Protein AF-A0A9P9CZT3-F1 (afdb_monomer)

Sequence (287 aa):
YQQPIDAKDAGAWFEKIERAETAVCQTQDPNFSETKARKRPQGTQPNVESAAQDWCGKVDGKSVEKGLVEYQHNIDGLAAFWLSASYRANPPSDLKCSGTAKILKDDCVKSITGAVTDCEPKQEFTHGASLAHGCISFNITVNGETRPDKVPWAAETGWKGQGICSRGNGTEVDSKFFKGLWPQFCAEVKEGQSLHKVYKNVDFKPPGSKKRAPPASSKQYDDYKFSLEYQAAPGTCQQSCKQAFEEMQLSCGNGGIGNTKMMHIGNFDASCGKYIYEIMPPEPGRP

Foldseek 3Di:
DDAFDDPVRVVVQLVVQQEDQDKRADDCDVVFNPWWFFQDDDPDFDGQLNCLLVQLVVQAFPKAFAPDKDWDWGDHPQKIKMKIKHFRPRHDPVLPDDRMDGRHSVCSSCQRSVNQCVRPVPDRIGCKMWGDDRRMIIIIHMGSDRDPVDDNPPPVVPVQQAKDFDPDDFDPDFLQQVLQQQVVVLVPDDQQDKDKDKDALVRGDHDDDPDDDDPPPSVVRRQKIKIKIKFFAPDDFQDGSNSQSVRLQVRQQDPDDPGRTGGQKMKHCRVRTMIIMGIGGHDPDPD

Solvent-accessible surface area (backbone atoms only — not comparable to full-atom values): 15979 Å² total; per-residue (Å²): 141,79,79,63,72,55,70,69,59,43,50,58,51,50,53,51,37,30,66,35,81,46,61,43,57,49,75,78,44,90,90,53,68,79,43,44,36,43,39,56,83,67,83,89,57,65,17,53,50,62,46,34,53,54,50,25,61,74,42,46,69,39,72,31,36,70,93,41,71,50,73,49,75,45,65,37,90,81,20,17,39,33,43,35,40,28,34,42,90,55,52,57,82,86,68,69,70,75,64,54,40,65,40,47,35,69,61,46,32,51,31,51,51,45,11,46,39,70,64,35,74,86,56,66,47,37,55,29,20,24,17,26,57,87,49,34,33,30,38,38,48,42,38,70,62,80,57,78,89,64,54,78,79,58,51,84,89,59,46,68,81,46,26,49,51,55,88,73,75,58,40,94,47,42,34,74,62,54,62,21,45,54,64,62,55,47,72,69,63,48,92,82,44,61,46,77,46,76,41,44,46,90,65,55,45,78,70,86,78,80,89,88,71,83,75,77,71,60,71,88,38,58,64,31,39,39,39,41,36,35,46,49,39,86,64,68,62,80,48,53,64,64,55,43,52,54,31,26,40,56,58,27,10,48,78,54,98,86,37,48,30,22,34,37,31,35,34,25,51,25,66,21,26,36,41,38,40,36,54,42,70,54,74,79,74,79,129

Nearest PDB structures (foldseek):
  5v6j-assembly2_C  TM=6.341E-01  e=1.387E-02  Coprinus comatus
  4i3h-assembly1_B  TM=3.868E-01  e=2.873E+00  Streptococcus pneumoniae TIGR4
  3gl2-assembly1_B  TM=2.292E-01  e=1.218E+00  Stenotrophomonas maltophilia
  8h5z-assembly2_A  TM=2.148E-01  e=1.295E+00  Escherichia coli K-12
  8h5z-assembly1_B  TM=1.715E-01  e=1.870E+00  Escherichia coli K-12

Structure (mmCIF, N/CA/C/O backbone):
data_AF-A0A9P9CZT3-F1
#
_entry.id   AF-A0A9P9CZT3-F1
#
loop_
_atom_site.group_PDB
_atom_site.id
_atom_site.type_symbol
_atom_site.label_atom_id
_atom_site.label_alt_id
_atom_site.label_comp_id
_atom_site.label_asym_id
_atom_site.label_entity_id
_atom_site.label_seq_id
_atom_site.pdbx_PDB_ins_code
_atom_site.Cartn_x
_atom_site.Cartn_y
_atom_site.Cartn_z
_atom_site.occupancy
_atom_site.B_iso_or_equiv
_atom_site.auth_seq_id
_atom_site.auth_comp_id
_atom_site.auth_asym_id
_atom_site.auth_atom_id
_atom_site.pdbx_PDB_model_num
ATOM 1 N N . TYR A 1 1 ? 10.899 9.790 -1.846 1.00 35.47 1 TYR A N 1
ATOM 2 C CA . TYR A 1 1 ? 9.551 9.234 -1.638 1.00 35.47 1 TYR A CA 1
ATOM 3 C C . TYR A 1 1 ? 9.727 7.772 -1.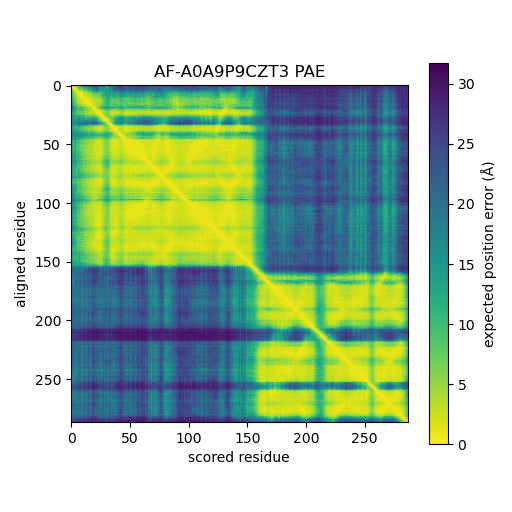300 1.00 35.47 1 TYR A C 1
ATOM 5 O O . TYR A 1 1 ? 10.218 7.007 -2.124 1.00 35.47 1 TYR A O 1
ATOM 13 N N . GLN A 1 2 ? 9.497 7.431 -0.047 1.00 29.77 2 GLN A N 1
ATOM 14 C CA . GLN A 1 2 ? 9.828 6.132 0.513 1.00 29.77 2 GLN A CA 1
ATOM 15 C C . GLN A 1 2 ? 8.511 5.367 0.748 1.00 29.77 2 GLN A C 1
ATOM 17 O O . GLN A 1 2 ? 7.451 5.984 0.822 1.00 29.77 2 GLN A O 1
ATOM 22 N N . GLN A 1 3 ? 8.565 4.034 0.684 1.00 35.16 3 GLN A N 1
ATOM 23 C CA . GLN A 1 3 ? 7.386 3.153 0.608 1.00 35.16 3 GLN A CA 1
ATOM 24 C C . GLN A 1 3 ? 6.646 3.071 1.957 1.00 35.16 3 GLN A C 1
ATOM 26 O O . GLN A 1 3 ? 7.255 3.345 2.979 1.00 35.16 3 GLN A O 1
ATOM 31 N N . PRO A 1 4 ? 5.360 2.685 2.001 1.00 43.53 4 PRO A N 1
ATOM 32 C CA . PRO A 1 4 ? 4.721 2.277 3.256 1.00 43.53 4 PRO A CA 1
ATOM 33 C C . PRO A 1 4 ? 5.561 1.208 3.979 1.00 43.53 4 PRO A C 1
ATOM 35 O O . PRO A 1 4 ? 6.398 0.567 3.341 1.00 43.53 4 PRO A O 1
ATOM 38 N N . ILE A 1 5 ? 5.334 1.058 5.294 1.00 48.44 5 ILE A N 1
ATOM 39 C CA . ILE A 1 5 ? 5.897 0.025 6.191 1.00 48.44 5 ILE A CA 1
ATOM 40 C C . ILE A 1 5 ? 6.330 -1.212 5.383 1.00 48.44 5 ILE A C 1
ATOM 42 O O . ILE A 1 5 ? 5.492 -1.754 4.657 1.00 48.44 5 ILE A O 1
ATOM 46 N N . ASP A 1 6 ? 7.603 -1.638 5.489 1.00 52.12 6 ASP A N 1
ATOM 47 C CA . ASP A 1 6 ? 8.114 -2.845 4.811 1.00 52.12 6 ASP A CA 1
ATOM 48 C C . ASP A 1 6 ? 7.063 -3.955 4.930 1.00 52.12 6 ASP A C 1
ATOM 50 O O . ASP A 1 6 ? 6.566 -4.216 6.023 1.00 52.12 6 ASP A O 1
ATOM 54 N N . ALA A 1 7 ? 6.676 -4.585 3.818 1.00 46.50 7 ALA A N 1
ATOM 55 C CA . ALA A 1 7 ? 5.607 -5.584 3.800 1.00 46.50 7 ALA A CA 1
ATOM 56 C C . ALA A 1 7 ? 5.803 -6.686 4.862 1.00 46.50 7 ALA A C 1
ATOM 58 O O . ALA A 1 7 ? 4.827 -7.218 5.397 1.00 46.50 7 ALA A O 1
ATOM 59 N N . LYS A 1 8 ? 7.058 -7.004 5.202 1.00 49.44 8 LYS A N 1
ATOM 60 C CA . LYS A 1 8 ? 7.411 -7.943 6.268 1.00 49.44 8 LYS A CA 1
ATOM 61 C C . LYS A 1 8 ? 7.108 -7.386 7.662 1.00 49.44 8 LYS A C 1
ATOM 63 O O . LYS A 1 8 ? 6.546 -8.101 8.495 1.00 49.44 8 LYS A O 1
ATOM 68 N N . ASP A 1 9 ? 7.436 -6.122 7.900 1.00 58.03 9 ASP A N 1
ATOM 69 C CA . ASP A 1 9 ? 7.165 -5.434 9.163 1.00 58.03 9 ASP A CA 1
ATOM 70 C C . ASP A 1 9 ? 5.671 -5.140 9.323 1.00 58.03 9 ASP A C 1
ATOM 72 O O . ASP A 1 9 ? 5.127 -5.287 10.417 1.00 58.03 9 ASP A O 1
ATOM 76 N N . ALA A 1 10 ? 4.976 -4.847 8.221 1.00 60.19 10 ALA A N 1
ATOM 77 C CA . ALA A 1 10 ? 3.528 -4.711 8.176 1.00 60.19 10 ALA A CA 1
ATOM 78 C C . ALA A 1 10 ? 2.849 -6.028 8.576 1.00 60.19 10 ALA A C 1
ATOM 80 O O . ALA A 1 10 ? 1.942 -6.014 9.401 1.00 60.19 10 ALA A O 1
ATOM 81 N N . GLY A 1 11 ? 3.320 -7.175 8.069 1.00 64.12 11 GLY A N 1
ATOM 82 C CA . GLY A 1 11 ? 2.788 -8.492 8.433 1.00 64.12 11 GLY A CA 1
ATOM 83 C C . GLY A 1 11 ? 2.900 -8.797 9.930 1.00 64.12 11 GLY A C 1
ATOM 84 O O . GLY A 1 11 ? 1.907 -9.149 10.566 1.00 64.12 11 GLY A O 1
ATOM 85 N N . ALA A 1 12 ? 4.085 -8.599 10.517 1.00 67.25 12 ALA A N 1
ATOM 86 C CA . ALA A 1 12 ? 4.297 -8.799 11.954 1.00 67.25 12 ALA A CA 1
ATOM 87 C C . ALA A 1 12 ? 3.507 -7.795 12.814 1.00 67.25 12 ALA A C 1
ATOM 89 O O . ALA A 1 12 ? 3.058 -8.118 13.916 1.00 67.25 12 ALA A O 1
ATOM 90 N N . TRP A 1 13 ? 3.336 -6.569 12.319 1.00 67.12 13 TRP A N 1
ATOM 91 C CA . TRP A 1 13 ? 2.528 -5.537 12.957 1.00 67.12 13 TRP A CA 1
ATOM 92 C C . TRP A 1 13 ? 1.037 -5.902 12.956 1.00 67.12 13 TRP A C 1
ATOM 94 O O . TRP A 1 13 ? 0.413 -5.894 14.019 1.00 67.12 13 TRP A O 1
ATOM 104 N N . PHE A 1 14 ? 0.491 -6.331 11.814 1.00 69.25 14 PHE A N 1
ATOM 105 C CA . PHE A 1 14 ? -0.889 -6.812 11.709 1.00 69.25 14 PHE A CA 1
ATOM 106 C C . PHE A 1 14 ? -1.133 -8.042 12.582 1.00 69.25 14 PHE A C 1
ATOM 108 O O . PHE A 1 14 ? -2.131 -8.086 13.293 1.00 69.25 14 PHE A O 1
ATOM 115 N N . GLU A 1 15 ? -0.205 -9.000 12.621 1.00 72.50 15 GLU A N 1
ATOM 116 C CA . GLU A 1 15 ? -0.350 -10.188 13.467 1.00 72.50 15 GLU A CA 1
ATOM 117 C C . GLU A 1 15 ? -0.473 -9.832 14.961 1.00 72.50 15 GLU A C 1
ATOM 119 O O . GLU A 1 15 ? -1.267 -10.438 15.685 1.00 72.50 15 GLU A O 1
ATOM 124 N N . LYS A 1 16 ? 0.271 -8.822 15.434 1.00 74.31 16 LYS A N 1
ATOM 125 C CA . LYS A 1 16 ? 0.164 -8.339 16.821 1.00 74.31 16 LYS A CA 1
ATOM 126 C C . LYS A 1 16 ? -1.191 -7.693 17.097 1.00 74.31 16 LYS A C 1
ATOM 128 O O . LYS A 1 16 ? -1.805 -8.007 18.115 1.00 74.31 16 LYS A O 1
ATOM 133 N N . ILE A 1 17 ? -1.665 -6.837 16.188 1.00 74.00 17 ILE A N 1
ATOM 134 C CA . ILE A 1 17 ? -2.986 -6.194 16.292 1.00 74.00 17 ILE A CA 1
ATOM 135 C C . ILE A 1 17 ? -4.089 -7.255 16.312 1.00 74.00 17 ILE A C 1
ATOM 137 O O . ILE A 1 17 ? -5.040 -7.177 17.085 1.00 74.00 17 ILE A O 1
ATOM 141 N N . GLU A 1 18 ? -3.966 -8.279 15.473 1.00 77.06 18 GLU A N 1
ATOM 142 C CA . GLU A 1 18 ? -4.992 -9.303 15.339 1.00 77.06 18 GLU A CA 1
ATOM 143 C C . GLU A 1 18 ? -5.109 -10.208 16.557 1.00 77.06 18 GLU A C 1
ATOM 145 O O . GLU A 1 18 ? -6.186 -10.753 16.776 1.00 77.06 18 GLU A O 1
ATOM 150 N N . ARG A 1 19 ? -4.075 -10.317 17.394 1.00 73.31 19 ARG A N 1
ATOM 151 C CA . ARG A 1 19 ? -4.076 -11.202 18.568 1.00 73.31 19 ARG A CA 1
ATOM 152 C C . ARG A 1 19 ? -4.427 -10.509 19.886 1.00 73.31 19 ARG A C 1
ATOM 154 O O . ARG A 1 19 ? -4.785 -11.212 20.827 1.00 73.31 19 ARG A O 1
ATOM 161 N N . ALA A 1 20 ? -4.358 -9.179 19.976 1.00 74.44 20 ALA A N 1
ATOM 162 C CA . ALA A 1 20 ? -4.525 -8.464 21.244 1.00 74.44 20 ALA A CA 1
ATOM 163 C C . ALA A 1 20 ? -5.391 -7.200 21.124 1.00 74.44 20 ALA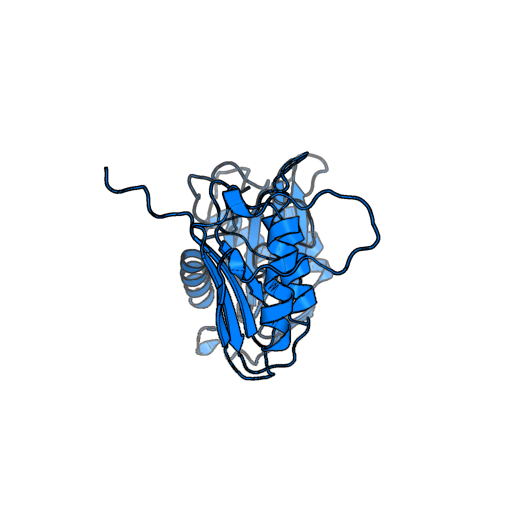 A C 1
ATOM 165 O O . ALA A 1 20 ? -5.273 -6.437 20.171 1.00 74.44 20 ALA A O 1
ATOM 166 N N . GLU A 1 21 ? -6.222 -6.939 22.136 1.00 87.81 21 GLU A N 1
ATOM 167 C CA . GLU A 1 21 ? -6.918 -5.652 22.321 1.00 87.81 21 GLU A CA 1
ATOM 168 C C . GLU A 1 21 ? -6.016 -4.652 23.065 1.00 87.81 21 GLU A C 1
ATOM 170 O O . GLU A 1 21 ? -6.394 -4.038 24.060 1.00 87.81 21 GLU A O 1
ATOM 175 N N . THR A 1 22 ? -4.772 -4.536 22.605 1.00 91.31 22 THR A N 1
ATOM 176 C CA . THR A 1 22 ? -3.768 -3.613 23.144 1.00 91.31 22 THR A CA 1
ATOM 177 C C . THR A 1 22 ? -3.229 -2.744 22.026 1.00 91.31 22 THR A C 1
ATOM 179 O O . THR A 1 22 ? -3.065 -3.225 20.904 1.00 91.31 22 THR A O 1
ATOM 182 N N . ALA A 1 23 ? -2.924 -1.483 22.332 1.00 92.81 23 ALA A N 1
ATOM 183 C CA . ALA A 1 23 ? -2.401 -0.560 21.340 1.00 92.81 23 ALA A CA 1
ATOM 184 C C . ALA A 1 23 ? -1.082 -1.078 20.744 1.00 92.81 23 ALA A C 1
ATOM 186 O O . ALA A 1 23 ? -0.162 -1.470 21.465 1.00 92.81 23 ALA A O 1
ATOM 187 N N . VAL A 1 24 ? -0.988 -1.064 19.416 1.00 90.19 24 VAL A N 1
ATOM 188 C CA . VAL A 1 24 ? 0.232 -1.361 18.666 1.00 90.19 24 VAL A CA 1
ATOM 189 C C . VAL A 1 24 ? 0.699 -0.080 17.994 1.00 90.19 24 VAL A C 1
ATOM 191 O O . VAL A 1 24 ? 0.024 0.484 17.133 1.00 90.19 24 VAL A O 1
ATOM 194 N N . CYS A 1 25 ? 1.873 0.382 18.399 1.00 90.06 25 CYS A N 1
ATOM 195 C CA . CYS A 1 25 ? 2.438 1.642 17.935 1.00 90.06 25 CYS A CA 1
ATOM 196 C C . CYS A 1 25 ? 3.139 1.440 16.599 1.00 90.06 25 CYS A C 1
ATOM 198 O O . CYS A 1 25 ? 3.882 0.468 16.440 1.00 90.06 25 CYS A O 1
ATOM 200 N N . GLN A 1 26 ? 2.913 2.341 15.640 1.00 84.00 26 GLN A N 1
ATOM 201 C CA . GLN A 1 26 ? 3.729 2.349 14.430 1.00 84.00 26 GLN A CA 1
ATOM 202 C C . GLN A 1 26 ? 5.153 2.729 14.839 1.00 84.00 26 GLN A C 1
ATOM 204 O O . GLN A 1 26 ? 5.383 3.729 15.522 1.00 84.00 26 GLN A O 1
ATOM 209 N N . THR A 1 27 ? 6.109 1.860 14.515 1.00 69.00 27 THR A N 1
ATOM 210 C CA . THR A 1 27 ? 7.513 2.089 14.846 1.00 69.00 27 THR A CA 1
ATOM 211 C C . THR A 1 27 ? 8.004 3.325 14.111 1.00 69.00 27 THR A C 1
ATOM 213 O O . THR A 1 27 ? 7.701 3.502 12.933 1.00 69.00 27 THR A O 1
ATOM 216 N N . GLN A 1 28 ? 8.791 4.156 14.794 1.00 60.19 28 GLN A N 1
ATOM 217 C CA . GLN A 1 28 ? 9.532 5.227 14.139 1.00 60.19 28 GLN A CA 1
ATOM 218 C C . GLN A 1 28 ? 10.478 4.589 13.122 1.00 60.19 28 GLN A C 1
ATOM 220 O O . GLN A 1 28 ? 11.496 4.014 13.502 1.00 60.19 28 GLN A O 1
ATOM 225 N N . ASP A 1 29 ? 10.133 4.646 11.838 1.00 50.09 29 ASP A N 1
ATOM 226 C CA . ASP A 1 29 ? 11.093 4.300 10.801 1.00 50.09 29 ASP A CA 1
ATOM 227 C C . ASP A 1 29 ? 12.125 5.437 10.750 1.00 50.09 29 ASP A C 1
ATOM 229 O O . ASP A 1 29 ? 11.740 6.593 10.544 1.00 50.09 29 ASP A O 1
ATOM 233 N N . PRO A 1 30 ? 13.424 5.161 10.953 1.00 44.41 30 PRO A N 1
ATOM 234 C CA . PRO A 1 30 ? 14.468 6.184 10.975 1.00 44.41 30 PRO A CA 1
ATOM 235 C C . PRO A 1 30 ? 14.587 6.971 9.663 1.00 44.41 30 PRO A C 1
ATOM 237 O O . PRO A 1 30 ? 15.220 8.021 9.644 1.00 44.41 30 PRO A O 1
ATOM 240 N N . ASN A 1 31 ? 13.970 6.502 8.577 1.00 40.94 31 ASN A N 1
ATOM 241 C CA . ASN A 1 31 ? 13.920 7.226 7.314 1.00 40.94 31 ASN A CA 1
ATOM 242 C C . ASN A 1 31 ? 12.612 8.022 7.099 1.00 40.94 31 ASN A C 1
ATOM 244 O O . ASN A 1 31 ? 12.546 8.861 6.203 1.00 40.94 31 ASN A O 1
ATOM 248 N N . PHE A 1 32 ? 11.584 7.789 7.923 1.00 47.88 32 PHE A N 1
ATOM 249 C CA . PHE A 1 32 ? 10.271 8.454 7.870 1.00 47.88 32 PHE A CA 1
ATOM 250 C C . PHE A 1 32 ? 9.938 9.192 9.172 1.00 47.88 32 PHE A C 1
ATOM 252 O O . PHE A 1 32 ? 8.823 9.696 9.315 1.00 47.88 32 PHE A O 1
ATOM 259 N N . SER A 1 33 ? 10.894 9.278 10.107 1.00 51.69 33 SER A N 1
ATOM 260 C CA . SER A 1 33 ? 10.743 9.750 11.494 1.00 51.69 33 SER A CA 1
ATOM 261 C C . SER A 1 33 ? 10.223 11.184 11.647 1.00 51.69 33 SER A C 1
ATOM 263 O O . SER A 1 33 ? 10.019 11.666 12.763 1.00 51.69 33 SER A O 1
ATOM 265 N N . GLU A 1 34 ? 10.019 11.888 10.538 1.00 61.50 34 GLU A N 1
ATOM 266 C CA . GLU A 1 34 ? 9.485 13.244 10.501 1.00 61.50 34 GLU A CA 1
ATOM 267 C C . GLU A 1 34 ? 7.986 13.305 10.203 1.00 61.50 34 GLU A C 1
ATOM 269 O O . GLU A 1 34 ? 7.356 14.309 10.536 1.00 61.50 34 GLU A O 1
ATOM 274 N N . THR A 1 35 ? 7.384 12.262 9.618 1.00 80.56 35 THR A N 1
ATOM 275 C CA . THR A 1 35 ? 5.964 12.336 9.254 1.00 80.56 35 THR A CA 1
ATOM 276 C C . THR A 1 35 ? 5.100 12.041 10.471 1.00 80.56 35 THR A C 1
ATOM 278 O O . THR A 1 35 ? 5.094 10.926 10.990 1.00 80.56 35 THR A O 1
ATOM 281 N N . LYS A 1 36 ? 4.364 13.052 10.931 1.00 90.50 36 LYS A N 1
ATOM 282 C CA . LYS A 1 36 ? 3.496 12.960 12.104 1.00 90.50 36 LYS A CA 1
ATOM 283 C C . LYS A 1 36 ? 2.186 13.686 11.838 1.00 90.50 36 LYS A C 1
ATOM 285 O O . LYS A 1 36 ? 2.161 14.645 11.072 1.00 90.50 36 LYS A O 1
ATOM 290 N N . ALA A 1 37 ? 1.128 13.254 12.509 1.00 91.31 37 ALA A N 1
ATOM 291 C CA . ALA A 1 37 ? -0.158 13.942 12.521 1.00 91.31 37 ALA A CA 1
ATOM 292 C C . ALA A 1 37 ? -0.456 14.475 13.924 1.00 91.31 37 ALA A C 1
ATOM 294 O O . ALA A 1 37 ? -0.135 13.831 14.921 1.00 91.31 37 ALA A O 1
ATOM 295 N N . ARG A 1 38 ? -1.076 15.645 14.036 1.00 93.69 38 ARG A N 1
ATOM 296 C CA . ARG A 1 38 ? -1.516 16.212 15.314 1.00 93.69 38 ARG A CA 1
ATOM 297 C C . ARG A 1 38 ? -2.604 15.348 15.926 1.00 93.69 38 ARG A C 1
ATOM 299 O O . ARG A 1 38 ? -3.584 15.000 15.270 1.00 93.69 38 ARG A O 1
ATOM 306 N N . LYS A 1 39 ? -2.460 15.041 17.214 1.00 92.75 39 LYS A N 1
ATOM 307 C CA . LYS A 1 39 ? -3.473 14.289 17.962 1.00 92.75 39 LYS A CA 1
ATOM 308 C C . LYS A 1 39 ? -4.641 15.170 18.377 1.00 92.75 39 LYS A C 1
ATOM 310 O O . LYS A 1 39 ? -5.781 14.753 18.232 1.00 92.75 39 LYS A O 1
ATOM 315 N N . ARG A 1 40 ? -4.345 16.383 18.857 1.00 89.25 40 ARG A N 1
ATOM 316 C CA . ARG A 1 40 ? -5.311 17.297 19.482 1.00 89.25 40 ARG A CA 1
ATOM 317 C C . ARG A 1 40 ? -5.586 18.541 18.637 1.00 89.25 40 ARG A C 1
ATOM 319 O O . ARG A 1 40 ? -4.753 18.903 17.804 1.00 89.25 40 ARG A O 1
ATOM 326 N N . PRO A 1 41 ? -6.721 19.224 18.868 1.00 81.06 41 PRO A N 1
ATOM 327 C CA . PRO A 1 41 ? -7.064 20.443 18.151 1.00 81.06 41 PRO A CA 1
ATOM 328 C C . PRO A 1 41 ? -6.043 21.558 18.361 1.00 81.06 41 PRO A C 1
ATOM 330 O O . PRO A 1 41 ? -5.764 21.963 19.488 1.00 81.06 41 PRO A O 1
ATOM 333 N N . GLN A 1 42 ? -5.552 22.107 17.252 1.00 76.94 42 GLN A N 1
ATOM 334 C CA . GLN A 1 42 ? -4.818 23.364 17.221 1.00 76.94 42 GLN A CA 1
ATOM 335 C C . GLN A 1 42 ? -5.320 24.178 16.023 1.00 76.94 42 GLN A C 1
ATOM 337 O O . GLN A 1 42 ? -4.934 23.949 14.879 1.00 76.94 42 GLN A O 1
ATOM 342 N N . GLY A 1 43 ? -6.237 25.111 16.282 1.00 79.94 43 GLY A N 1
ATOM 343 C CA . GLY A 1 43 ? -6.892 25.889 15.229 1.00 79.94 43 GLY A CA 1
ATOM 344 C C . GLY A 1 43 ? -7.961 25.095 14.469 1.00 79.94 43 GLY A C 1
ATOM 345 O O . GLY A 1 43 ? -8.694 24.307 15.060 1.00 79.94 43 GLY A O 1
ATOM 346 N N . THR A 1 44 ? -8.083 25.346 13.163 1.00 78.50 44 THR A N 1
ATOM 347 C CA . THR A 1 44 ? -9.154 24.806 12.301 1.00 78.50 44 THR A CA 1
ATOM 348 C C . THR A 1 44 ? -8.754 23.562 11.509 1.00 78.50 44 THR A C 1
ATOM 350 O O . THR A 1 44 ? -9.578 23.015 10.778 1.00 78.50 44 THR A O 1
ATOM 353 N N . GLN A 1 45 ? -7.498 23.121 11.612 1.00 79.44 45 GLN A N 1
ATOM 354 C CA . GLN A 1 45 ? -7.011 21.969 10.856 1.00 79.44 45 GLN A CA 1
ATOM 355 C C . GLN A 1 45 ? -7.470 20.652 11.509 1.00 79.44 45 GLN A C 1
ATOM 357 O O . GLN A 1 45 ? -7.505 20.555 12.743 1.00 79.44 45 GLN A O 1
ATOM 362 N N . PRO A 1 46 ? -7.847 19.642 10.703 1.00 84.00 46 PRO A N 1
ATOM 363 C CA . PRO A 1 46 ? -8.257 18.347 11.224 1.00 84.00 46 PRO A CA 1
ATOM 364 C C . PRO A 1 46 ? -7.085 17.674 11.946 1.00 84.00 46 PRO A C 1
ATOM 366 O O . PRO A 1 46 ? -5.976 17.595 11.430 1.00 84.00 46 PRO A O 1
ATOM 369 N N . ASN A 1 47 ? -7.354 17.181 13.149 1.00 93.94 47 ASN A N 1
ATOM 370 C CA . ASN A 1 47 ? -6.441 16.384 13.968 1.00 93.94 47 ASN A CA 1
ATOM 371 C C . ASN A 1 47 ? -7.043 14.988 14.161 1.00 93.94 47 ASN A C 1
ATOM 373 O O . ASN A 1 47 ? -8.220 14.776 13.861 1.00 93.94 47 ASN A O 1
ATOM 377 N N . VAL A 1 48 ? -6.256 14.041 14.669 1.00 95.19 48 VAL A N 1
ATOM 378 C CA . VAL A 1 48 ? -6.699 12.648 14.818 1.00 95.19 48 VAL A CA 1
ATOM 379 C C . VAL A 1 48 ? -7.944 12.533 15.701 1.00 95.19 48 VAL A C 1
ATOM 381 O O . VAL A 1 48 ? -8.882 11.844 15.310 1.00 95.19 48 VAL A O 1
ATOM 384 N N . GLU A 1 49 ? -8.007 13.222 16.846 1.00 95.69 49 GLU A N 1
ATOM 385 C CA . GLU A 1 49 ? -9.155 13.131 17.760 1.00 95.69 49 GLU A CA 1
ATOM 386 C C . GLU A 1 49 ? -10.446 13.672 17.124 1.00 95.69 49 GLU A C 1
ATOM 388 O O . GLU A 1 49 ? -11.481 13.003 17.160 1.00 95.69 49 GLU A O 1
ATOM 393 N N . SER A 1 50 ? -10.408 14.848 16.487 1.00 95.75 50 SER A N 1
ATOM 394 C CA . SER A 1 50 ? -11.603 15.416 15.848 1.00 95.75 50 SER A CA 1
ATOM 395 C C . SER A 1 50 ? -12.010 14.653 14.586 1.00 95.75 50 SER A C 1
ATOM 397 O O . SER A 1 50 ? -13.201 14.474 14.338 1.00 95.75 50 SER A O 1
ATOM 399 N N . ALA A 1 51 ? -11.037 14.180 13.799 1.00 96.56 51 ALA A N 1
ATOM 400 C CA . ALA A 1 51 ? -11.297 13.350 12.627 1.00 96.56 51 ALA A CA 1
ATOM 401 C C . ALA A 1 51 ? -11.911 12.001 13.024 1.00 96.56 51 ALA A C 1
ATOM 403 O O . ALA A 1 51 ? -12.818 11.535 12.344 1.00 96.56 51 ALA A O 1
ATOM 404 N N . ALA A 1 52 ? -1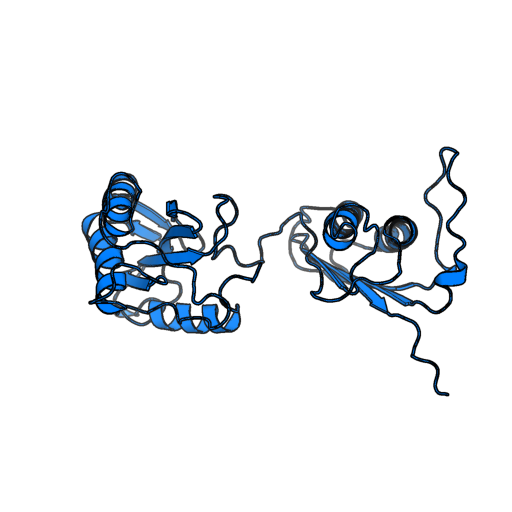1.479 11.403 14.140 1.00 97.56 52 ALA A N 1
ATOM 405 C CA . ALA A 1 52 ? -12.070 10.175 14.666 1.00 97.56 52 ALA A CA 1
ATOM 406 C C . ALA A 1 52 ? -13.534 10.379 15.065 1.00 97.56 52 ALA A C 1
ATOM 408 O O . ALA A 1 52 ? -14.386 9.586 14.677 1.00 97.56 52 ALA A O 1
ATOM 409 N N . GLN A 1 53 ? -13.845 11.461 15.783 1.00 97.25 53 GLN A N 1
ATOM 410 C CA . GLN A 1 53 ? -15.221 11.784 16.180 1.00 97.25 53 GLN A CA 1
ATOM 411 C C . GLN A 1 53 ? -16.156 11.930 14.972 1.00 97.25 53 GLN A C 1
ATOM 413 O O . GLN A 1 53 ? -17.248 11.357 14.958 1.00 97.25 53 GLN A O 1
ATOM 418 N N . ASP A 1 54 ? -15.720 12.677 13.956 1.00 96.94 54 ASP A N 1
ATOM 419 C CA . ASP A 1 54 ? -16.483 12.901 12.726 1.00 96.94 54 ASP A CA 1
ATOM 420 C C . ASP A 1 54 ? -16.629 11.612 11.901 1.00 96.94 54 ASP A C 1
ATOM 422 O O . ASP A 1 54 ? -17.742 11.214 11.550 1.00 96.94 54 ASP A O 1
ATOM 426 N N . TRP A 1 55 ? -15.519 10.917 11.640 1.00 98.00 55 TRP A N 1
ATOM 427 C CA . TRP A 1 55 ? -15.505 9.705 10.827 1.00 98.00 55 TRP A CA 1
ATOM 428 C C . TRP A 1 55 ? -16.319 8.575 11.454 1.00 98.00 55 TRP A C 1
ATOM 430 O O . TRP A 1 55 ? -17.223 8.044 10.812 1.00 98.00 55 TRP A O 1
ATOM 440 N N . CYS A 1 56 ? -16.053 8.246 12.722 1.00 98.44 56 CYS A N 1
ATOM 441 C CA . CYS A 1 56 ? -16.754 7.181 13.436 1.00 98.44 56 CYS A CA 1
ATOM 442 C C . CYS A 1 56 ? -18.257 7.467 13.553 1.00 98.44 56 CYS A C 1
ATOM 444 O O . CYS A 1 56 ? -19.052 6.534 13.555 1.00 98.44 56 CYS A O 1
ATOM 446 N N . GLY A 1 57 ? -18.667 8.742 13.606 1.00 98.38 57 GLY A N 1
ATOM 447 C CA . GLY A 1 57 ? -20.078 9.122 13.532 1.00 98.38 57 GLY A CA 1
ATOM 448 C C . GLY A 1 57 ? -20.710 8.851 12.162 1.00 98.38 57 GLY A C 1
ATOM 449 O O . GLY A 1 57 ? -21.864 8.437 12.098 1.00 98.38 57 GLY A O 1
ATOM 450 N N . LYS A 1 58 ? -19.965 9.045 11.066 1.00 98.25 58 LYS A N 1
ATOM 451 C CA . LYS A 1 58 ? -20.434 8.779 9.692 1.00 98.25 58 LYS A CA 1
ATOM 452 C C . LYS A 1 58 ? -20.542 7.292 9.368 1.00 98.25 58 LYS A C 1
ATOM 454 O O . LYS A 1 58 ? -21.387 6.915 8.560 1.00 98.25 58 LYS A O 1
ATOM 459 N N . VAL A 1 59 ? -19.676 6.465 9.952 1.00 98.19 59 VAL A N 1
ATOM 460 C CA . VAL A 1 59 ? -19.635 5.015 9.694 1.00 98.19 59 VAL A CA 1
ATOM 461 C C . VAL A 1 59 ? -20.331 4.183 10.774 1.00 98.19 59 VAL A C 1
ATOM 463 O O . VAL A 1 59 ? -20.269 2.957 10.721 1.00 98.19 59 VAL A O 1
ATOM 466 N N . ASP A 1 60 ? -21.007 4.817 11.735 1.00 98.50 60 ASP A N 1
ATOM 467 C CA . ASP A 1 60 ? -21.746 4.115 12.787 1.00 98.50 60 ASP A CA 1
ATOM 468 C C . ASP A 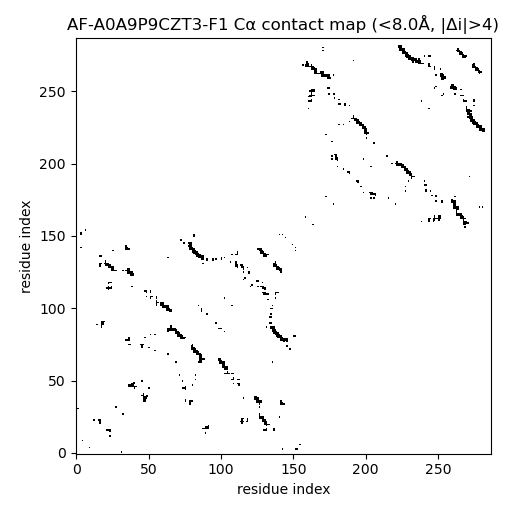1 60 ? -22.807 3.172 12.196 1.00 98.50 60 ASP A C 1
ATOM 470 O O . ASP A 1 60 ? -23.596 3.537 11.322 1.00 98.50 60 ASP A O 1
ATOM 474 N N . GLY A 1 61 ? -22.789 1.916 12.636 1.00 97.69 61 GLY A N 1
ATOM 475 C CA . GLY A 1 61 ? -23.638 0.842 12.127 1.00 97.69 61 GLY A CA 1
ATOM 476 C C . GLY A 1 61 ? -23.221 0.256 10.771 1.00 97.69 61 GLY A C 1
ATOM 477 O O . GLY A 1 61 ? -23.795 -0.763 10.363 1.00 97.69 61 GLY A O 1
ATOM 478 N N . LYS A 1 62 ? -22.225 0.829 10.075 1.00 98.00 62 LYS A N 1
ATOM 479 C CA . LYS A 1 62 ? -21.704 0.288 8.809 1.00 98.00 62 LYS A CA 1
ATOM 480 C C . LYS A 1 62 ? -21.000 -1.044 9.056 1.00 98.00 62 LYS A C 1
ATOM 482 O O . LYS A 1 62 ? -20.321 -1.228 10.063 1.00 98.00 62 LYS A O 1
ATOM 487 N N . SER A 1 63 ? -21.177 -1.990 8.137 1.00 97.06 63 SER A N 1
ATOM 488 C CA . SER A 1 63 ? -20.535 -3.305 8.224 1.00 97.06 63 SER A CA 1
ATOM 489 C C . SER A 1 63 ? -19.205 -3.315 7.477 1.00 97.06 63 SER A C 1
ATOM 491 O O . SER A 1 63 ? -19.115 -2.792 6.367 1.00 97.06 63 SER A O 1
ATOM 493 N N . VAL A 1 64 ? -18.192 -3.930 8.082 1.00 93.94 64 VAL A N 1
ATOM 494 C CA . VAL A 1 64 ? -16.926 -4.297 7.443 1.00 93.94 64 VAL A CA 1
ATOM 495 C C . VAL A 1 64 ? -16.875 -5.809 7.271 1.00 93.94 64 VAL A C 1
ATOM 497 O O . VAL A 1 64 ? -17.232 -6.565 8.178 1.00 93.94 64 VAL A O 1
ATOM 500 N N . GLU A 1 65 ? -16.446 -6.244 6.094 1.00 92.62 65 GLU A N 1
ATOM 501 C CA . GLU A 1 65 ? -16.336 -7.654 5.720 1.00 92.62 65 GLU A CA 1
ATOM 502 C C . GLU A 1 65 ? -14.867 -8.043 5.550 1.00 92.62 65 GLU A C 1
ATOM 504 O O . GLU A 1 65 ? -13.988 -7.190 5.381 1.00 92.62 65 GLU A O 1
ATOM 509 N N . LYS A 1 66 ? -14.583 -9.346 5.575 1.00 85.56 66 LYS A N 1
ATOM 510 C CA . LYS A 1 66 ? -13.228 -9.858 5.355 1.00 85.56 66 LYS A CA 1
ATOM 511 C C . LYS A 1 66 ? -12.660 -9.372 4.012 1.00 85.56 66 LYS A C 1
ATOM 513 O O . LYS A 1 66 ? -13.234 -9.624 2.959 1.00 85.56 66 LYS A O 1
ATOM 518 N N . GLY A 1 67 ? -11.494 -8.727 4.060 1.00 80.00 67 GLY A N 1
ATOM 519 C CA . GLY A 1 67 ? -10.797 -8.206 2.877 1.00 80.00 67 GLY A CA 1
ATOM 520 C C . GLY A 1 67 ? -11.248 -6.815 2.421 1.00 80.00 67 GLY A C 1
ATOM 521 O O . GLY A 1 67 ? -10.643 -6.269 1.501 1.00 80.00 67 GLY A O 1
ATOM 522 N N . LEU A 1 68 ? -12.257 -6.223 3.066 1.00 83.31 68 LEU A N 1
ATOM 523 C CA . LEU A 1 68 ? -12.663 -4.839 2.834 1.00 83.31 68 LEU A CA 1
ATOM 524 C C . LEU A 1 68 ? -12.140 -3.932 3.951 1.00 83.31 68 LEU A C 1
ATOM 526 O O . LEU A 1 68 ? -12.046 -4.332 5.114 1.00 83.31 68 LEU A O 1
ATOM 530 N N . VAL A 1 69 ? -11.812 -2.695 3.583 1.00 89.56 69 VAL A N 1
ATOM 531 C CA . VAL A 1 69 ? -11.360 -1.660 4.516 1.00 89.56 69 VAL A CA 1
ATOM 532 C C . VAL A 1 69 ? -12.219 -0.423 4.324 1.00 89.56 69 VAL A C 1
ATOM 534 O O . VAL A 1 69 ? -12.271 0.134 3.228 1.00 89.56 69 VAL A O 1
ATOM 537 N N . GLU A 1 70 ? -12.868 0.012 5.396 1.00 95.25 70 GLU A N 1
ATOM 538 C CA . GLU A 1 70 ? -13.514 1.318 5.452 1.00 95.25 70 GLU A CA 1
ATOM 539 C C . GLU A 1 70 ? -12.497 2.353 5.915 1.00 95.25 70 GLU A C 1
ATOM 541 O O . GLU A 1 70 ? -11.748 2.082 6.854 1.00 95.25 70 GLU A O 1
ATOM 546 N N . TYR A 1 71 ? -12.453 3.532 5.290 1.00 95.94 71 TYR A N 1
ATOM 547 C CA . TYR A 1 71 ? -11.453 4.533 5.651 1.00 95.94 71 TYR A CA 1
ATOM 548 C C . TYR A 1 71 ? -11.862 5.982 5.392 1.00 95.94 71 TYR A C 1
ATOM 550 O O . TYR A 1 71 ? -12.765 6.270 4.611 1.00 95.94 71 TYR A O 1
ATOM 558 N N . GLN A 1 72 ? -11.127 6.899 6.021 1.00 96.12 72 GLN A N 1
ATOM 559 C CA . GLN A 1 72 ? -11.138 8.331 5.738 1.00 96.12 72 GLN A CA 1
ATOM 560 C C . GLN A 1 72 ? -9.707 8.858 5.630 1.00 96.12 72 GLN A C 1
ATOM 562 O O . GLN A 1 72 ? -8.859 8.550 6.464 1.00 96.12 72 GLN A O 1
ATOM 567 N N . HIS A 1 73 ? -9.464 9.681 4.612 1.00 94.44 73 HIS A N 1
ATOM 568 C CA . HIS A 1 73 ? -8.216 10.411 4.401 1.00 94.44 73 HIS A CA 1
ATOM 569 C C . HIS A 1 73 ? -8.325 11.828 4.974 1.00 94.44 73 HIS A C 1
ATOM 571 O O . HIS A 1 73 ? -9.322 12.515 4.743 1.00 94.44 73 HIS A O 1
ATOM 577 N N . ASN A 1 74 ? -7.293 12.274 5.686 1.00 95.25 74 ASN A N 1
ATOM 578 C CA . ASN A 1 74 ? -7.212 13.601 6.286 1.00 95.25 74 ASN A CA 1
ATOM 579 C C . ASN A 1 74 ? -5.833 14.205 6.012 1.00 95.25 74 ASN A C 1
ATOM 581 O O . ASN A 1 74 ? -4.830 13.498 6.066 1.00 95.25 74 ASN A O 1
ATOM 585 N N . ILE A 1 75 ? -5.779 15.512 5.760 1.00 91.81 75 ILE A N 1
ATOM 586 C CA . ILE A 1 75 ? -4.528 16.241 5.514 1.00 91.81 75 ILE A CA 1
ATOM 587 C C . ILE A 1 75 ? -4.185 17.068 6.748 1.00 91.81 75 ILE A C 1
ATOM 589 O O . ILE A 1 75 ? -5.018 17.841 7.223 1.00 91.81 75 ILE A O 1
ATOM 593 N N . ASP A 1 76 ? -2.946 16.944 7.215 1.00 88.12 76 ASP A N 1
ATOM 594 C CA . ASP A 1 76 ? -2.408 17.679 8.352 1.00 88.12 76 ASP A CA 1
ATOM 595 C C . ASP A 1 76 ? -1.079 18.358 7.980 1.00 88.12 76 ASP A C 1
ATOM 597 O O . ASP A 1 76 ? 0.009 17.793 8.093 1.00 88.12 76 ASP A O 1
ATOM 601 N N . GLY A 1 77 ? -1.161 19.594 7.479 1.00 86.88 77 GLY A N 1
ATOM 602 C CA . GLY A 1 77 ? 0.012 20.324 6.993 1.00 86.88 77 GLY A CA 1
ATOM 603 C C . GLY A 1 77 ? 0.619 19.678 5.743 1.00 86.88 77 GLY A C 1
ATOM 604 O O . GLY A 1 77 ? -0.011 19.674 4.690 1.00 86.88 77 GLY A O 1
ATOM 605 N N . LEU A 1 78 ? 1.855 19.179 5.858 1.00 82.12 78 LEU A N 1
ATOM 606 C CA . LEU A 1 78 ? 2.576 18.478 4.782 1.00 82.12 78 LEU A CA 1
ATOM 607 C C . LEU A 1 78 ? 2.415 16.951 4.840 1.00 82.12 78 LEU A C 1
ATOM 609 O O . LEU A 1 78 ? 2.934 16.253 3.972 1.00 82.12 78 LEU A O 1
ATOM 613 N N . ALA A 1 79 ? 1.731 16.439 5.861 1.00 86.50 79 ALA A N 1
ATOM 614 C CA . ALA A 1 79 ? 1.443 15.024 6.021 1.00 86.50 79 ALA A CA 1
ATOM 615 C C . ALA A 1 79 ? -0.031 14.740 5.726 1.00 86.50 79 ALA A C 1
ATOM 617 O O . ALA A 1 79 ? -0.883 15.634 5.759 1.00 86.50 79 ALA A O 1
ATOM 618 N N . ALA A 1 80 ? -0.341 13.470 5.501 1.00 90.69 80 ALA A N 1
ATOM 619 C CA . ALA A 1 80 ? -1.694 12.969 5.619 1.00 90.69 80 ALA A CA 1
ATOM 620 C C . ALA A 1 80 ? -1.757 11.830 6.630 1.00 90.69 80 ALA A C 1
ATOM 622 O O . ALA A 1 80 ? -0.771 11.149 6.929 1.00 90.69 80 ALA A O 1
ATOM 623 N N . PHE A 1 81 ? -2.956 11.621 7.155 1.00 93.81 81 PHE A N 1
ATOM 624 C CA . PHE A 1 81 ? -3.261 10.459 7.959 1.00 93.81 81 PHE A CA 1
ATOM 625 C C . PHE A 1 81 ? -4.584 9.841 7.539 1.00 93.81 81 PHE A C 1
ATOM 627 O O . PHE A 1 81 ? -5.538 10.514 7.136 1.00 93.81 81 PHE A O 1
ATOM 634 N N . TRP A 1 82 ? -4.638 8.526 7.672 1.00 94.62 82 TRP A N 1
ATOM 635 C CA . TRP A 1 82 ? -5.799 7.732 7.352 1.00 94.62 82 TRP A CA 1
ATOM 636 C C . TRP A 1 82 ? -6.337 7.092 8.612 1.00 94.62 82 TRP A C 1
ATOM 638 O O . TRP A 1 82 ? -5.590 6.462 9.360 1.00 94.62 82 TRP A O 1
ATOM 648 N N . LEU A 1 83 ? -7.644 7.216 8.796 1.00 97.00 83 LEU A N 1
ATOM 649 C CA . LEU A 1 83 ? -8.391 6.408 9.743 1.00 97.00 83 LEU A CA 1
ATOM 650 C C . LEU A 1 83 ? -8.964 5.224 8.979 1.00 97.00 83 LEU A C 1
ATOM 652 O O . LEU A 1 83 ? -9.486 5.414 7.881 1.00 97.00 83 LEU A O 1
ATOM 656 N N . SER A 1 84 ? -8.843 4.019 9.523 1.00 96.06 84 SER A N 1
ATOM 657 C CA . SER A 1 84 ? -9.389 2.824 8.883 1.00 96.06 84 SER A CA 1
ATOM 658 C C . SER A 1 84 ? -9.956 1.823 9.867 1.00 96.06 84 SER A C 1
ATOM 660 O O . SER A 1 84 ? -9.527 1.752 11.018 1.00 96.06 84 SER A O 1
ATOM 662 N N . ALA A 1 85 ? -10.929 1.059 9.381 1.00 96.69 85 ALA A N 1
ATOM 663 C CA . ALA A 1 85 ? -11.563 -0.051 10.062 1.00 96.69 85 ALA A CA 1
ATOM 664 C C . ALA A 1 85 ? -11.567 -1.249 9.112 1.00 96.69 85 ALA A C 1
ATOM 666 O O . ALA A 1 85 ? -12.057 -1.162 7.982 1.00 96.69 85 ALA A O 1
ATOM 667 N N . SER A 1 86 ? -11.021 -2.367 9.572 1.00 94.94 86 SER A N 1
ATOM 668 C CA . SER A 1 86 ? -10.980 -3.618 8.820 1.00 94.94 86 SER A CA 1
ATOM 669 C C . SER A 1 86 ? -11.415 -4.787 9.691 1.00 94.94 86 SER A C 1
ATOM 671 O O . SER A 1 86 ? -11.274 -4.772 10.914 1.00 94.94 86 SER A O 1
ATOM 673 N N . TYR A 1 87 ? -11.968 -5.818 9.060 1.00 93.50 87 TYR A N 1
ATOM 674 C CA . TYR A 1 87 ? -12.277 -7.068 9.745 1.00 93.50 87 TYR A CA 1
ATOM 675 C C . TYR A 1 87 ? -10.975 -7.796 10.126 1.00 93.50 87 TYR A C 1
ATOM 677 O O . TYR A 1 87 ? -10.110 -7.984 9.267 1.00 93.50 87 TYR A O 1
ATOM 685 N N . ARG A 1 88 ? -10.839 -8.235 11.385 1.00 91.31 88 ARG A N 1
ATOM 686 C CA . ARG A 1 88 ? -9.657 -8.986 11.864 1.00 91.31 88 ARG A CA 1
ATOM 687 C C . ARG A 1 88 ? -9.520 -10.301 11.098 1.00 91.31 88 ARG A C 1
ATOM 689 O O . ARG A 1 88 ? -10.470 -11.082 11.073 1.00 91.31 88 ARG A O 1
ATOM 696 N N . ALA A 1 89 ? -8.356 -10.604 10.517 1.00 84.56 89 ALA A N 1
ATOM 697 C CA . ALA A 1 89 ? -8.174 -11.889 9.841 1.00 84.56 89 ALA A CA 1
ATOM 698 C C . ALA A 1 89 ? -8.046 -13.047 10.841 1.00 84.56 89 ALA A C 1
ATOM 700 O O . ALA A 1 89 ? -8.586 -14.124 10.581 1.00 84.56 89 ALA A O 1
ATOM 701 N N . ASN A 1 90 ? -7.392 -12.808 11.984 1.00 85.50 90 ASN A N 1
ATOM 702 C CA . ASN A 1 90 ? -7.143 -13.808 13.026 1.00 85.50 90 ASN A CA 1
ATOM 703 C C . ASN A 1 90 ? -7.637 -13.363 14.421 1.00 85.50 90 ASN A C 1
ATOM 705 O O . ASN A 1 90 ? -6.823 -13.223 15.334 1.00 85.50 90 ASN A O 1
ATOM 709 N N . PRO A 1 91 ? -8.947 -13.117 14.622 1.00 89.38 91 PRO A N 1
ATOM 710 C CA . PRO A 1 91 ? -9.464 -12.730 15.931 1.00 89.38 91 PRO A CA 1
ATOM 711 C C . PRO A 1 91 ? -9.295 -13.864 16.966 1.00 89.38 91 PRO A C 1
ATOM 713 O O . PRO A 1 91 ? -9.344 -15.041 16.592 1.00 89.38 91 PRO A O 1
ATOM 716 N N . PRO A 1 92 ? -9.155 -13.536 18.266 1.00 89.00 92 PRO A N 1
ATOM 717 C CA . PRO A 1 92 ? -9.267 -14.487 19.366 1.00 89.00 92 PRO A CA 1
ATOM 718 C C . PRO A 1 92 ? -10.484 -15.410 19.222 1.00 89.00 92 PRO A C 1
ATOM 720 O O . PRO A 1 92 ? -11.570 -14.985 18.813 1.00 89.00 92 PRO A O 1
ATOM 723 N N . SER A 1 93 ? -10.297 -16.695 19.531 1.00 88.56 93 SER A N 1
ATOM 724 C CA . SER A 1 93 ? -11.294 -17.743 19.274 1.00 88.56 93 SER A CA 1
ATOM 725 C C . SER A 1 93 ? -12.589 -17.581 20.080 1.00 88.56 93 SER A C 1
ATOM 727 O O . SER A 1 93 ? -13.631 -18.105 19.685 1.00 88.56 93 SER A O 1
ATOM 729 N N . ASP A 1 94 ? -12.552 -16.836 21.181 1.00 92.12 94 ASP A N 1
ATOM 730 C CA . ASP A 1 94 ? -13.685 -16.519 22.049 1.00 92.12 94 ASP A CA 1
ATOM 731 C C . ASP A 1 94 ? -14.621 -15.440 21.475 1.00 92.12 94 ASP A C 1
ATOM 733 O O . ASP A 1 94 ? -15.808 -15.437 21.804 1.00 92.12 94 ASP A O 1
ATOM 737 N N . LEU A 1 95 ? -14.144 -14.592 20.554 1.00 89.62 95 LEU A N 1
ATOM 738 C CA . LEU A 1 95 ? -14.931 -13.496 19.965 1.00 89.62 95 LEU A CA 1
ATOM 739 C C . LEU A 1 95 ? -15.955 -13.944 18.906 1.00 89.62 95 LEU A C 1
ATOM 741 O O . LEU A 1 95 ? -16.805 -13.148 18.510 1.00 89.62 95 LEU A O 1
ATOM 745 N N . LYS A 1 96 ? -15.906 -15.206 18.447 1.00 91.38 96 LYS A N 1
ATOM 746 C CA . LYS A 1 96 ? -16.872 -15.817 17.501 1.00 91.38 96 LYS A CA 1
ATOM 747 C C . LYS A 1 96 ? -17.221 -14.931 16.289 1.00 91.38 96 LYS A C 1
ATOM 749 O O . LYS A 1 96 ? -18.386 -14.789 15.918 1.00 91.38 96 LYS A O 1
ATOM 754 N N . CYS A 1 97 ? -16.215 -14.336 15.656 1.00 92.56 97 CYS A N 1
ATOM 755 C CA . CYS A 1 97 ? -16.424 -13.428 14.533 1.00 92.56 97 CYS A CA 1
ATOM 756 C C . CYS A 1 97 ? -16.992 -14.155 13.291 1.00 92.56 97 CYS A C 1
ATOM 758 O O . CYS A 1 97 ? -16.504 -15.214 12.905 1.00 92.56 97 CYS A O 1
ATOM 760 N N . SER A 1 98 ? -18.004 -13.572 12.633 1.00 86.81 98 SER A N 1
ATOM 761 C CA . SER A 1 98 ? -18.846 -14.240 11.615 1.00 86.81 98 SER A CA 1
ATOM 762 C C . SER A 1 98 ? -18.573 -13.834 10.152 1.00 86.81 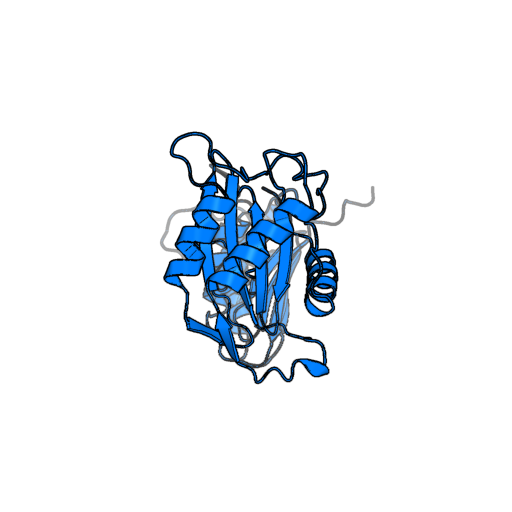98 SER A C 1
ATOM 764 O O . SER A 1 98 ? -19.461 -13.900 9.308 1.00 86.81 98 SER A O 1
ATOM 766 N N . GLY A 1 99 ? -17.360 -13.383 9.825 1.00 87.44 99 GLY A N 1
ATOM 767 C CA . GLY A 1 99 ? -16.979 -12.853 8.503 1.00 87.44 99 GLY A CA 1
ATOM 768 C C . GLY A 1 99 ? -17.384 -11.396 8.233 1.00 87.44 99 GLY A C 1
ATOM 769 O O . GLY A 1 99 ? -16.846 -10.778 7.315 1.00 87.44 99 GLY A O 1
ATOM 770 N N . THR A 1 100 ? -18.272 -10.836 9.058 1.00 94.88 100 THR A N 1
ATOM 771 C CA . THR A 1 100 ? -18.704 -9.430 9.019 1.00 94.88 100 THR A CA 1
ATOM 772 C C . THR A 1 100 ? -18.751 -8.848 10.430 1.00 94.88 100 THR A C 1
ATOM 774 O O . THR A 1 100 ? -19.045 -9.580 11.376 1.00 94.88 100 THR A O 1
ATOM 777 N N . ALA A 1 101 ? -18.517 -7.549 10.589 1.00 97.00 101 ALA A N 1
ATOM 778 C CA . ALA A 1 101 ? -18.655 -6.855 11.869 1.00 97.00 101 ALA A CA 1
ATOM 779 C C . ALA A 1 101 ? -19.200 -5.438 11.667 1.00 97.00 101 ALA A C 1
ATOM 781 O O . ALA A 1 101 ? -18.892 -4.800 10.665 1.00 97.00 101 ALA A O 1
ATOM 782 N N . LYS A 1 102 ? -20.008 -4.939 12.608 1.00 97.88 102 LYS A N 1
ATOM 783 C CA . LYS A 1 102 ? -20.519 -3.562 12.570 1.00 97.88 102 LYS A CA 1
ATOM 784 C C . LYS A 1 102 ? -19.578 -2.630 13.312 1.00 97.88 102 LYS A C 1
ATOM 786 O O . LYS A 1 102 ? -19.186 -2.931 14.436 1.00 97.88 102 LYS A O 1
ATOM 791 N N . ILE A 1 103 ? -19.261 -1.498 12.699 1.00 98.19 103 ILE A N 1
ATOM 792 C CA . ILE A 1 103 ? -18.552 -0.412 13.366 1.00 98.19 103 ILE A CA 1
ATOM 793 C C . ILE A 1 103 ? -19.539 0.258 14.321 1.00 98.19 103 ILE A C 1
ATOM 795 O O . ILE A 1 103 ? -20.585 0.732 13.885 1.00 98.19 103 ILE A O 1
ATOM 799 N N . LEU A 1 104 ? -19.217 0.280 15.612 1.00 98.25 104 LEU A N 1
ATOM 800 C CA . LEU A 1 104 ? -19.944 1.064 16.607 1.00 98.25 104 LEU A CA 1
ATOM 801 C C . LEU A 1 104 ? -19.171 2.355 16.864 1.00 98.25 104 LEU A C 1
ATOM 803 O O . LEU A 1 104 ? -17.954 2.313 17.066 1.00 98.25 104 LEU A O 1
ATOM 807 N N . LYS A 1 105 ? -19.864 3.497 16.851 1.00 98.19 105 LYS A N 1
ATOM 808 C CA . LYS A 1 105 ? -19.248 4.822 17.009 1.00 98.19 105 LYS A CA 1
ATOM 809 C C . LYS A 1 105 ? -18.331 4.897 18.228 1.00 98.19 105 LYS A C 1
ATOM 811 O O . LYS A 1 105 ? -17.180 5.310 18.095 1.00 98.19 105 LYS A O 1
ATOM 816 N N . ASP A 1 106 ? -18.837 4.507 19.395 1.00 98.19 106 ASP A N 1
ATOM 817 C CA . ASP A 1 106 ? -18.111 4.657 20.659 1.00 98.19 106 ASP A CA 1
ATOM 818 C C . ASP A 1 106 ? -16.854 3.779 20.691 1.00 98.19 106 ASP A C 1
ATOM 820 O O . ASP A 1 106 ? -15.785 4.250 21.082 1.00 98.19 106 ASP A O 1
ATOM 824 N N . ASP A 1 107 ? -16.944 2.548 20.183 1.00 97.62 107 ASP A N 1
ATOM 825 C CA . ASP A 1 107 ? -15.804 1.632 20.090 1.00 97.62 107 ASP A CA 1
ATOM 826 C C . ASP A 1 107 ? -14.758 2.136 19.095 1.00 97.62 107 ASP A C 1
ATOM 828 O O . ASP A 1 107 ? -13.563 2.093 19.381 1.00 97.62 107 ASP A O 1
ATOM 832 N N . CYS A 1 108 ? -15.194 2.670 17.953 1.00 98.44 108 CYS A N 1
ATOM 833 C CA . CYS A 1 108 ? -14.328 3.270 16.942 1.00 98.44 108 CYS A CA 1
ATOM 834 C C . CYS A 1 108 ? -13.554 4.472 17.508 1.00 98.44 108 CYS A C 1
ATOM 836 O O . CYS A 1 108 ? -12.323 4.511 17.442 1.00 98.44 108 CYS A O 1
ATOM 838 N N . VAL A 1 109 ? -14.257 5.421 18.139 1.00 98.19 109 VAL A N 1
ATOM 839 C CA . VAL A 1 109 ? -13.645 6.613 18.745 1.00 98.19 109 VAL A CA 1
ATOM 840 C C . VAL A 1 109 ? -12.681 6.216 19.857 1.00 98.19 109 VAL A C 1
ATOM 842 O O . VAL A 1 109 ? -11.538 6.685 19.883 1.00 98.19 109 VAL A O 1
ATOM 845 N N . LYS A 1 110 ? -13.121 5.347 20.774 1.00 97.62 110 LYS A N 1
ATOM 846 C CA . LYS A 1 110 ? -12.312 4.901 21.911 1.00 97.62 110 LYS A CA 1
ATOM 847 C C . LYS A 1 110 ? -11.073 4.145 21.442 1.00 97.62 110 LYS A C 1
ATOM 849 O O . LYS A 1 110 ? -9.998 4.377 21.985 1.00 97.62 110 LYS A O 1
ATOM 854 N N . SER A 1 111 ? -11.200 3.299 20.420 1.00 97.38 111 SER A N 1
ATOM 855 C CA . SER A 1 111 ? -10.071 2.529 19.892 1.00 97.38 111 SER A CA 1
ATOM 856 C C . SER A 1 111 ? -9.026 3.437 19.247 1.00 97.38 111 SER A C 1
ATOM 858 O O . SER A 1 111 ? -7.843 3.331 19.553 1.00 97.38 111 SER A O 1
ATOM 860 N N . ILE A 1 112 ? -9.453 4.383 18.407 1.00 97.12 112 ILE A N 1
ATOM 861 C CA . ILE A 1 112 ? -8.542 5.305 17.713 1.00 97.12 112 ILE A CA 1
ATOM 862 C C . ILE A 1 112 ? -7.835 6.237 18.701 1.00 97.12 112 ILE A C 1
ATOM 864 O O . ILE A 1 112 ? -6.608 6.340 18.700 1.00 97.12 112 ILE A O 1
ATOM 868 N N . THR A 1 113 ? -8.598 6.906 19.567 1.00 96.75 113 THR A N 1
ATOM 869 C CA . THR A 1 113 ? -8.042 7.882 20.520 1.00 96.75 113 THR A CA 1
ATOM 870 C C . THR A 1 113 ? -7.253 7.211 21.648 1.00 96.75 113 THR A C 1
ATOM 872 O O . THR A 1 113 ? -6.223 7.738 22.074 1.00 96.75 113 THR A O 1
ATOM 875 N N . GLY A 1 114 ? -7.677 6.020 22.081 1.00 96.25 114 GLY A N 1
ATOM 876 C CA . GLY A 1 114 ? -6.940 5.163 23.007 1.00 96.25 114 GLY A CA 1
ATOM 877 C C . GLY A 1 114 ? -5.590 4.738 22.436 1.00 96.25 114 GLY A C 1
ATOM 878 O O . GLY A 1 114 ? -4.571 4.970 23.078 1.00 96.25 114 GLY A O 1
ATOM 879 N N . ALA A 1 115 ? -5.550 4.238 21.194 1.00 95.69 115 ALA A N 1
ATOM 880 C CA . ALA A 1 115 ? -4.310 3.781 20.563 1.00 95.69 115 ALA A CA 1
ATOM 881 C C . ALA A 1 115 ? -3.228 4.873 20.509 1.00 95.69 115 ALA A C 1
ATOM 883 O O . ALA A 1 115 ? -2.084 4.642 20.898 1.00 95.69 115 ALA A O 1
ATOM 884 N N . VAL A 1 116 ? -3.585 6.083 20.063 1.00 95.19 116 VAL A N 1
ATOM 885 C CA . VAL A 1 116 ? -2.626 7.203 19.979 1.00 95.19 116 VAL A CA 1
ATOM 886 C C . VAL A 1 116 ? -2.232 7.752 21.352 1.00 95.19 116 VAL A C 1
ATOM 888 O O . VAL A 1 116 ? -1.136 8.297 21.513 1.00 95.19 116 VAL A O 1
ATOM 891 N N . THR A 1 117 ? -3.106 7.617 22.352 1.00 95.12 117 THR A N 1
ATOM 892 C CA . THR A 1 117 ? -2.805 8.007 23.734 1.00 95.12 117 THR A CA 1
ATOM 893 C C . THR A 1 117 ? -1.845 7.013 24.376 1.00 95.12 117 THR A C 1
ATOM 895 O O . THR A 1 117 ? -0.865 7.441 24.973 1.00 95.12 117 THR A O 1
ATOM 898 N N . ASP A 1 118 ? -2.064 5.711 24.209 1.00 94.94 118 ASP A N 1
ATOM 899 C CA . ASP A 1 118 ? -1.214 4.672 24.794 1.00 94.94 118 ASP A CA 1
ATOM 900 C C . ASP A 1 118 ? 0.178 4.656 24.160 1.00 94.94 118 ASP A C 1
ATOM 902 O O . ASP A 1 118 ? 1.186 4.524 24.857 1.00 94.94 118 ASP A O 1
ATOM 906 N N . CYS A 1 119 ? 0.250 4.850 22.843 1.00 93.00 119 CYS A N 1
ATOM 907 C CA . CYS A 1 119 ? 1.520 4.859 22.130 1.00 93.00 119 CYS A CA 1
ATOM 908 C C . CYS A 1 119 ? 2.368 6.093 22.421 1.00 93.00 119 CYS A C 1
ATOM 910 O O . CYS A 1 119 ? 3.594 6.001 22.504 1.00 93.00 119 CYS A O 1
ATOM 912 N N . GLU A 1 120 ? 1.740 7.260 22.570 1.00 93.06 120 GLU A N 1
ATOM 913 C CA . GLU A 1 120 ? 2.455 8.532 22.665 1.00 93.06 120 GLU A CA 1
ATOM 914 C C . GLU A 1 120 ? 1.826 9.471 23.709 1.00 93.06 120 GLU A C 1
ATOM 916 O O . GLU A 1 120 ? 1.481 10.609 23.386 1.00 93.06 120 GLU A O 1
ATOM 921 N N . PRO A 1 121 ? 1.703 9.077 24.991 1.00 92.44 121 PRO A N 1
ATOM 922 C CA . PRO A 1 121 ? 0.825 9.727 25.980 1.00 92.44 121 PRO A CA 1
ATOM 923 C C . PRO A 1 121 ? 1.138 11.198 26.269 1.00 92.44 121 PRO A C 1
ATOM 925 O O . PRO A 1 121 ? 0.280 11.940 26.743 1.00 92.44 121 PRO A O 1
ATOM 928 N N . LYS A 1 122 ? 2.368 11.636 25.986 1.00 91.75 122 LYS A N 1
ATOM 929 C CA . LYS A 1 122 ? 2.862 12.989 26.289 1.00 91.75 122 LYS A CA 1
ATOM 930 C C . LYS A 1 122 ? 3.202 13.820 25.053 1.00 91.75 122 LYS A C 1
ATOM 932 O O . LYS A 1 122 ? 3.670 14.941 25.201 1.00 91.75 122 LYS A O 1
ATOM 937 N N . GLN A 1 123 ? 3.015 13.274 23.855 1.00 90.69 123 GLN A N 1
ATOM 938 C CA . GLN A 1 123 ? 3.315 13.984 22.611 1.00 90.69 123 GLN A CA 1
ATOM 939 C C . GLN A 1 123 ? 2.083 14.746 22.118 1.00 90.69 123 GLN A C 1
ATOM 941 O O . GLN A 1 123 ? 0.955 14.355 22.412 1.00 90.69 123 GLN A O 1
ATOM 946 N N . GLU A 1 124 ? 2.283 15.811 21.346 1.00 92.00 124 GLU A N 1
ATOM 947 C CA . GLU A 1 124 ? 1.194 16.499 20.629 1.00 92.00 124 GLU A CA 1
ATOM 948 C C . GLU A 1 124 ? 0.865 15.826 19.290 1.00 92.00 124 GLU A C 1
ATOM 950 O O . GLU A 1 124 ? -0.247 15.946 18.776 1.00 92.00 124 GLU A O 1
ATOM 955 N N . PHE A 1 125 ? 1.825 15.076 18.756 1.00 93.06 125 PHE A N 1
ATOM 956 C CA . PHE A 1 125 ? 1.745 14.406 17.468 1.00 93.06 125 PHE A CA 1
ATOM 957 C C . PHE A 1 125 ? 1.706 12.890 17.635 1.00 93.06 125 PHE A C 1
ATOM 959 O O . PHE A 1 125 ? 2.035 12.374 18.706 1.00 93.06 125 PHE A O 1
ATOM 966 N N . THR A 1 126 ? 1.314 12.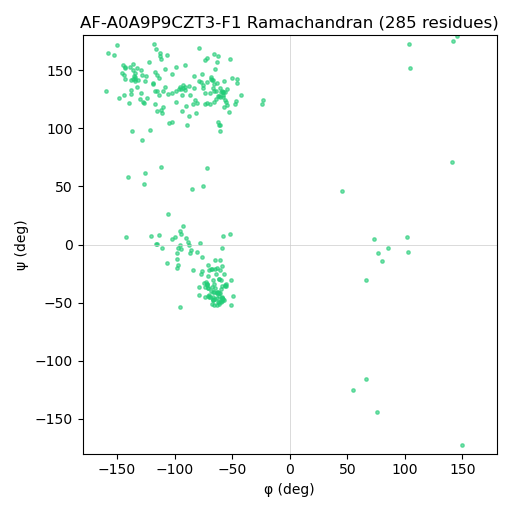198 16.569 1.00 92.94 126 THR A N 1
ATOM 967 C CA . THR A 1 126 ? 1.416 10.753 16.456 1.00 92.94 126 THR A CA 1
ATOM 968 C C . THR A 1 126 ? 2.101 10.299 15.180 1.00 92.94 126 THR A C 1
ATOM 970 O O . THR A 1 126 ? 1.936 10.924 14.131 1.00 92.94 126 THR A O 1
ATOM 973 N N . HIS A 1 127 ? 2.835 9.192 15.278 1.00 91.50 127 HIS A N 1
ATOM 974 C CA . HIS A 1 127 ? 3.379 8.463 14.126 1.00 91.50 127 HIS A CA 1
ATOM 975 C C . HIS A 1 127 ? 2.394 7.430 13.565 1.00 91.50 127 HIS A C 1
ATOM 977 O O . HIS A 1 127 ? 2.704 6.761 12.588 1.00 91.50 127 HIS A O 1
ATOM 983 N N . GLY A 1 128 ? 1.213 7.308 14.173 1.00 92.81 128 GLY A N 1
ATOM 984 C CA . GLY A 1 128 ? 0.243 6.271 13.870 1.00 92.81 128 GLY A CA 1
ATOM 985 C C . GLY A 1 128 ? 0.221 5.183 14.937 1.00 92.81 128 GLY A C 1
ATOM 986 O O . GLY A 1 128 ? 1.188 4.919 15.657 1.00 92.81 128 GLY A O 1
ATOM 987 N N . ALA A 1 129 ? -0.938 4.560 15.066 1.00 94.44 129 ALA A N 1
ATOM 988 C CA . ALA A 1 129 ? -1.210 3.560 16.083 1.00 94.44 129 ALA A CA 1
ATOM 989 C C . ALA A 1 129 ? -2.372 2.688 15.626 1.00 94.44 129 ALA A C 1
ATOM 991 O O . ALA A 1 129 ? -3.103 3.022 14.691 1.00 94.44 129 ALA A O 1
ATOM 992 N N . SER A 1 130 ? -2.554 1.544 16.263 1.00 94.06 130 SER A N 1
ATOM 993 C CA . SER A 1 130 ? -3.678 0.661 15.969 1.00 94.06 130 SER A CA 1
ATOM 994 C C . SER A 1 130 ? -4.154 -0.048 17.211 1.00 94.06 130 SER A C 1
ATOM 996 O O . SER A 1 130 ? -3.365 -0.341 18.105 1.00 94.06 130 SER A O 1
ATOM 998 N N . LEU A 1 131 ? -5.453 -0.307 17.268 1.00 95.12 131 LEU A N 1
ATOM 999 C CA . LEU A 1 131 ? -6.089 -1.018 18.364 1.00 95.12 131 LEU A CA 1
ATOM 1000 C C . LEU A 1 131 ? -7.274 -1.804 17.811 1.00 95.12 131 LEU A C 1
ATOM 1002 O O . LEU A 1 131 ? -8.138 -1.262 17.119 1.00 95.12 131 LEU A O 1
ATOM 1006 N N . ALA A 1 132 ? -7.287 -3.102 18.090 1.00 95.06 132 ALA A N 1
ATOM 1007 C CA . ALA A 1 132 ? -8.428 -3.950 17.798 1.00 95.06 132 ALA A CA 1
ATOM 1008 C C . ALA A 1 132 ? -9.477 -3.848 18.910 1.00 95.06 132 ALA A C 1
ATOM 1010 O O . ALA A 1 132 ? -9.132 -3.757 20.089 1.00 95.06 132 ALA A O 1
ATOM 1011 N N . HIS A 1 133 ? -10.747 -3.919 18.521 1.00 95.81 133 HIS A N 1
ATOM 1012 C CA . HIS A 1 133 ? -11.872 -4.070 19.433 1.00 95.81 133 HIS A CA 1
ATOM 1013 C C . HIS A 1 133 ? -12.896 -5.036 18.837 1.00 95.81 133 HIS A C 1
ATOM 1015 O O . HIS A 1 133 ? -13.385 -4.840 17.717 1.00 95.81 133 HIS A O 1
ATOM 1021 N N . GLY A 1 134 ? -13.191 -6.119 19.557 1.00 95.25 134 GLY A N 1
ATOM 1022 C CA . GLY A 1 134 ? -14.039 -7.189 19.050 1.00 95.25 134 GLY A CA 1
ATOM 1023 C C . GLY A 1 134 ? -13.502 -7.736 17.724 1.00 95.25 134 GLY A C 1
ATOM 1024 O O . GLY A 1 134 ? -12.339 -8.119 17.616 1.00 95.25 134 GLY A O 1
ATOM 1025 N N . CYS A 1 135 ? -14.330 -7.758 16.683 1.00 96.50 135 CYS A N 1
ATOM 1026 C CA . CYS A 1 135 ? -13.966 -8.313 15.374 1.00 96.50 135 CYS A CA 1
ATOM 1027 C C . CYS A 1 135 ? -13.336 -7.298 14.402 1.00 96.50 135 CYS A C 1
ATOM 1029 O O . CYS A 1 135 ? -13.114 -7.637 13.238 1.00 96.50 135 CYS A O 1
ATOM 1031 N N . ILE A 1 136 ? -13.064 -6.069 14.852 1.00 96.50 136 ILE A N 1
ATOM 1032 C CA . ILE A 1 136 ? -12.585 -4.968 14.007 1.00 96.50 136 ILE A CA 1
ATOM 1033 C C . ILE A 1 136 ? -11.209 -4.500 14.482 1.00 96.50 136 ILE A C 1
ATOM 1035 O O . ILE A 1 136 ? -10.960 -4.369 15.679 1.00 96.50 136 ILE A O 1
ATOM 1039 N N . SER A 1 137 ? -10.319 -4.234 13.532 1.00 95.44 137 SER A N 1
ATOM 1040 C CA . SER A 1 137 ? -9.064 -3.519 13.743 1.00 95.44 137 SER A CA 1
ATOM 1041 C C . SER A 1 137 ? -9.236 -2.066 13.323 1.00 95.44 137 SER A C 1
ATOM 1043 O O . SER A 1 137 ? -9.581 -1.799 12.170 1.00 95.44 137 SER A O 1
ATOM 1045 N N . PHE A 1 138 ? -8.979 -1.137 14.243 1.00 96.50 138 PHE A N 1
ATOM 1046 C CA . PHE A 1 138 ? -8.956 0.294 13.959 1.00 96.50 138 PHE A CA 1
ATOM 1047 C C . PHE A 1 138 ? -7.513 0.776 13.849 1.00 96.50 138 PHE A C 1
ATOM 1049 O O . PHE A 1 138 ? -6.698 0.496 14.731 1.00 96.50 138 PHE A O 1
ATOM 1056 N N . ASN A 1 139 ? -7.196 1.513 12.785 1.00 95.06 139 ASN A N 1
ATOM 1057 C CA . ASN A 1 139 ? -5.831 1.966 12.520 1.00 95.06 139 ASN A CA 1
ATOM 1058 C C . ASN A 1 139 ? -5.789 3.459 12.191 1.00 95.06 139 ASN A C 1
ATOM 1060 O O . ASN A 1 139 ? -6.641 3.970 11.460 1.00 95.06 139 ASN A O 1
ATOM 1064 N N . ILE A 1 140 ? -4.746 4.120 12.690 1.00 95.06 140 ILE A N 1
ATOM 1065 C CA . ILE A 1 140 ? -4.290 5.443 12.284 1.00 95.06 140 ILE A CA 1
ATOM 1066 C C . ILE A 1 140 ? -2.956 5.238 11.584 1.00 95.06 140 ILE A C 1
ATOM 1068 O O . ILE A 1 140 ? -1.978 4.868 12.233 1.00 95.06 140 ILE A O 1
ATOM 1072 N N . THR A 1 141 ? -2.910 5.497 10.283 1.00 91.81 141 THR A N 1
ATOM 1073 C CA . THR A 1 141 ? -1.661 5.427 9.520 1.00 91.81 141 THR A CA 1
ATOM 1074 C C . THR A 1 141 ? -1.281 6.808 9.044 1.00 91.81 141 THR A C 1
ATOM 1076 O O . THR A 1 141 ? -2.105 7.490 8.440 1.00 91.81 141 THR A O 1
ATOM 1079 N N . VAL A 1 142 ? -0.042 7.211 9.302 1.00 89.94 142 VAL A N 1
ATOM 1080 C CA . VAL A 1 142 ? 0.487 8.521 8.920 1.00 89.94 142 VAL A CA 1
ATOM 1081 C C . VAL A 1 142 ? 1.523 8.331 7.815 1.00 89.94 142 VAL A C 1
ATOM 1083 O O . VAL A 1 142 ? 2.390 7.468 7.923 1.00 89.94 142 VAL A O 1
ATOM 1086 N N . ASN A 1 143 ? 1.440 9.109 6.733 1.00 84.25 143 ASN A N 1
ATOM 1087 C CA . ASN A 1 143 ? 2.471 9.121 5.693 1.00 84.25 143 ASN A CA 1
ATOM 1088 C C . ASN A 1 143 ? 2.569 10.508 5.007 1.00 84.25 143 ASN A C 1
ATOM 1090 O O . ASN A 1 143 ? 1.775 11.411 5.272 1.00 84.25 143 ASN A O 1
ATOM 1094 N N . GLY A 1 144 ? 3.584 10.692 4.157 1.00 82.62 144 GLY A N 1
ATOM 1095 C CA . GLY A 1 144 ? 3.788 11.928 3.385 1.00 82.62 144 GLY A CA 1
ATOM 1096 C C . GLY A 1 144 ? 3.077 11.968 2.023 1.00 82.62 144 GLY A C 1
ATOM 1097 O O . GLY A 1 144 ? 3.261 12.914 1.262 1.00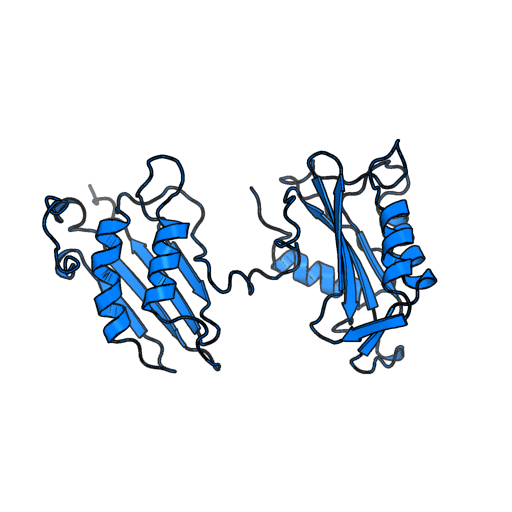 82.62 144 GLY A O 1
ATOM 1098 N N . GLU A 1 145 ? 2.315 10.936 1.664 1.00 83.62 145 GLU A N 1
ATOM 1099 C CA . GLU A 1 145 ? 1.425 10.969 0.502 1.00 83.62 145 GLU A CA 1
ATOM 1100 C C . GLU A 1 145 ? 0.203 11.814 0.869 1.00 83.62 145 GLU A C 1
ATOM 1102 O O . GLU A 1 145 ? -0.303 11.713 1.970 1.00 83.62 145 GLU A O 1
ATOM 1107 N N . THR A 1 146 ? -0.269 12.685 -0.015 1.00 84.38 146 THR A N 1
ATOM 1108 C CA . THR A 1 146 ? -1.426 13.564 0.276 1.00 84.38 146 THR A CA 1
ATOM 1109 C C . THR A 1 146 ? -2.615 13.270 -0.627 1.00 84.38 146 THR A C 1
ATOM 1111 O O . THR A 1 146 ? -3.663 13.914 -0.537 1.00 84.38 146 THR A O 1
ATOM 1114 N N . ARG A 1 147 ? -2.465 12.292 -1.524 1.00 80.38 147 ARG A N 1
ATOM 1115 C CA . ARG A 1 147 ? -3.525 11.867 -2.422 1.00 80.38 147 ARG A CA 1
ATOM 1116 C C . ARG A 1 147 ? -4.429 10.815 -1.769 1.00 80.38 147 ARG A C 1
ATOM 1118 O O . ARG A 1 147 ? -3.940 9.774 -1.327 1.00 80.38 147 ARG A O 1
ATOM 1125 N N . PRO A 1 148 ? -5.759 11.016 -1.785 1.00 81.88 148 PRO A N 1
ATOM 1126 C CA . PRO A 1 148 ? -6.708 10.098 -1.154 1.00 81.88 148 PRO A CA 1
ATOM 1127 C C . PRO A 1 148 ? -6.807 8.724 -1.841 1.00 81.88 148 PRO A C 1
ATOM 1129 O O . PRO A 1 148 ? -7.247 7.769 -1.202 1.00 81.88 148 PRO A O 1
ATOM 1132 N N . ASP A 1 149 ? -6.414 8.604 -3.117 1.00 79.00 149 ASP A N 1
ATOM 1133 C CA . ASP A 1 149 ? -6.418 7.347 -3.886 1.00 79.00 149 ASP A CA 1
ATOM 1134 C C . ASP A 1 149 ? -5.210 6.439 -3.592 1.00 79.00 149 ASP A C 1
ATOM 1136 O O . ASP A 1 149 ? -5.166 5.297 -4.048 1.00 79.00 149 ASP A O 1
ATOM 1140 N N . LYS A 1 150 ? -4.235 6.914 -2.809 1.00 77.69 150 LYS A N 1
ATOM 1141 C CA . LYS A 1 150 ? -3.000 6.189 -2.485 1.00 77.69 150 LYS A CA 1
ATOM 1142 C C . LYS A 1 150 ? -2.969 5.798 -1.012 1.00 77.69 150 LYS A C 1
ATOM 1144 O O . LYS A 1 150 ? -2.172 6.302 -0.224 1.00 77.69 150 LYS A O 1
ATOM 1149 N N . VAL A 1 151 ? -3.882 4.904 -0.638 1.00 81.38 151 VAL A N 1
ATOM 1150 C CA . VAL A 1 151 ? -4.012 4.446 0.751 1.00 81.38 151 VAL A CA 1
ATOM 1151 C C . VAL A 1 151 ? -2.798 3.601 1.193 1.00 81.38 151 VAL A C 1
ATOM 1153 O O . VAL A 1 151 ? -2.288 2.816 0.394 1.00 81.38 151 VAL A O 1
ATOM 1156 N N . PRO A 1 152 ? -2.344 3.695 2.458 1.00 77.12 152 PRO A N 1
ATOM 1157 C CA . PRO A 1 152 ? -1.100 3.057 2.914 1.00 77.12 152 PRO A CA 1
ATOM 1158 C C . PRO A 1 152 ? -1.113 1.522 2.934 1.00 77.12 152 PRO A C 1
ATOM 1160 O O . PRO A 1 152 ? -0.070 0.892 2.800 1.00 77.12 152 PRO A O 1
ATOM 1163 N N . TRP A 1 153 ? -2.287 0.927 3.158 1.00 69.69 153 TRP A N 1
ATOM 1164 C CA . TRP A 1 153 ? -2.495 -0.525 3.262 1.00 69.69 153 TRP A CA 1
ATOM 1165 C C . TRP A 1 153 ? -3.102 -1.120 1.997 1.00 69.69 153 TRP A C 1
ATOM 1167 O O . TRP A 1 153 ? -3.445 -2.305 1.988 1.00 69.69 153 TRP A O 1
ATOM 1177 N N . ALA A 1 154 ? -3.278 -0.327 0.932 1.00 65.19 154 ALA A N 1
ATOM 1178 C CA . ALA A 1 154 ? -3.347 -0.936 -0.379 1.00 65.19 154 ALA A CA 1
ATOM 1179 C C . ALA A 1 154 ? -1.993 -1.607 -0.512 1.00 65.19 154 ALA A C 1
ATOM 1181 O O . ALA A 1 154 ? -0.991 -0.943 -0.784 1.00 65.19 154 ALA A O 1
ATOM 1182 N N . ALA A 1 155 ? -1.954 -2.912 -0.218 1.00 47.19 155 ALA A N 1
ATOM 1183 C CA . ALA A 1 155 ? -0.801 -3.707 -0.538 1.00 47.19 155 ALA A CA 1
ATOM 1184 C C . ALA A 1 155 ? -0.457 -3.324 -1.973 1.00 47.19 155 ALA A C 1
ATOM 1186 O O . ALA A 1 155 ? -1.344 -3.085 -2.805 1.00 47.19 155 ALA A O 1
ATOM 1187 N N . GLU A 1 156 ? 0.826 -3.237 -2.285 1.00 46.16 156 GLU A N 1
ATOM 1188 C CA . GLU A 1 156 ? 1.231 -2.995 -3.664 1.00 46.16 156 GLU A CA 1
ATOM 1189 C C . GLU A 1 156 ? 0.700 -4.083 -4.633 1.00 46.16 156 GLU A C 1
ATOM 1191 O O . GLU A 1 156 ? 0.960 -4.011 -5.823 1.00 46.16 156 GLU A O 1
ATOM 1196 N N . THR A 1 157 ? -0.160 -5.012 -4.183 1.00 38.38 157 THR A N 1
ATOM 1197 C CA . THR A 1 157 ? -1.195 -5.748 -4.939 1.00 38.38 157 THR A CA 1
ATOM 1198 C C . THR A 1 157 ? -2.164 -4.870 -5.759 1.00 38.38 157 THR A C 1
ATOM 1200 O O . THR A 1 157 ? -3.188 -5.360 -6.236 1.00 38.38 157 THR A O 1
ATOM 1203 N N . GLY A 1 158 ? -1.906 -3.567 -5.887 1.00 38.09 158 GLY A N 1
ATOM 1204 C CA . GLY A 1 158 ? -2.881 -2.570 -6.307 1.00 38.09 158 GLY A CA 1
ATOM 1205 C C . GLY A 1 158 ? -2.375 -1.447 -7.205 1.00 38.09 158 GLY A C 1
ATOM 1206 O O . GLY A 1 158 ? -3.184 -0.599 -7.557 1.00 38.09 158 GLY A O 1
ATOM 1207 N N . TRP A 1 159 ? -1.125 -1.449 -7.684 1.00 41.56 159 TRP A N 1
ATOM 1208 C CA . TRP A 1 159 ? -0.844 -0.791 -8.973 1.00 41.56 159 TRP A CA 1
ATOM 1209 C C . TRP A 1 159 ? -1.361 -1.692 -10.107 1.00 41.56 159 TRP A C 1
ATOM 1211 O O . TRP A 1 159 ? -0.642 -2.020 -11.047 1.00 41.56 159 TRP A O 1
ATOM 1221 N N . LYS A 1 160 ? -2.623 -2.136 -10.019 1.00 46.88 160 LYS A N 1
ATOM 1222 C CA . LYS A 1 160 ? -3.303 -2.758 -11.151 1.00 46.88 160 LYS A CA 1
ATOM 1223 C C . LYS A 1 160 ? -3.373 -1.685 -12.222 1.00 46.88 160 LYS A C 1
ATOM 1225 O O . LYS A 1 160 ? -4.120 -0.721 -12.078 1.00 46.88 160 LYS A O 1
ATOM 1230 N N . GLY A 1 161 ? -2.541 -1.807 -13.248 1.00 52.97 161 GLY A N 1
ATOM 1231 C CA . GLY A 1 161 ? -2.463 -0.779 -14.275 1.00 52.97 161 GLY A CA 1
ATOM 1232 C C . GLY A 1 161 ? -1.291 0.183 -14.199 1.00 52.97 161 GLY A C 1
ATOM 1233 O O . GLY A 1 161 ? -1.318 1.078 -15.028 1.00 52.97 161 GLY A O 1
ATOM 1234 N N . GLN A 1 162 ? -0.288 0.026 -13.315 1.00 59.03 162 GLN A N 1
ATOM 1235 C CA . GLN A 1 162 ? 0.986 0.762 -13.453 1.00 59.03 162 GLN A CA 1
ATOM 1236 C C . GLN A 1 162 ? 2.218 -0.128 -13.251 1.00 59.03 162 GLN A C 1
ATOM 1238 O O . GLN A 1 162 ? 2.234 -1.004 -12.390 1.00 59.03 162 GLN A O 1
ATOM 1243 N N . GLY A 1 163 ? 3.267 0.092 -14.046 1.00 65.25 163 GLY A N 1
ATOM 1244 C CA . GLY A 1 163 ? 4.511 -0.667 -13.939 1.00 65.25 163 GLY A CA 1
ATOM 1245 C C . GLY A 1 163 ? 5.321 -0.268 -12.704 1.00 65.25 163 GLY A C 1
ATOM 1246 O O . GLY A 1 163 ? 5.577 0.915 -12.489 1.00 65.25 163 GLY A O 1
ATOM 1247 N N . ILE A 1 164 ? 5.757 -1.249 -11.920 1.00 77.12 164 ILE A N 1
ATOM 1248 C CA . ILE A 1 164 ? 6.635 -1.093 -10.756 1.00 77.12 164 ILE A CA 1
ATOM 1249 C C . ILE A 1 164 ? 8.080 -1.302 -11.203 1.00 77.12 164 ILE A C 1
ATOM 1251 O O . ILE A 1 164 ? 8.393 -2.327 -11.803 1.00 77.12 164 ILE A O 1
ATOM 1255 N N . CYS A 1 165 ? 8.975 -0.376 -10.875 1.00 82.06 165 CYS A N 1
ATOM 1256 C CA . CYS A 1 165 ? 10.350 -0.370 -11.377 1.00 82.06 165 CYS A CA 1
ATOM 1257 C C . CYS A 1 165 ? 11.361 -0.530 -10.237 1.00 82.06 165 CYS A C 1
ATOM 1259 O O . CYS A 1 165 ? 11.125 -0.053 -9.124 1.00 82.06 165 CYS A O 1
ATOM 1261 N N . SER A 1 166 ? 12.508 -1.159 -10.505 1.00 78.56 166 SER A N 1
ATOM 1262 C CA . SER A 1 166 ? 13.621 -1.198 -9.551 1.00 78.56 166 SER A CA 1
ATOM 1263 C C . SER A 1 166 ? 14.061 0.212 -9.172 1.00 78.56 166 SER A C 1
ATOM 1265 O O . SER A 1 166 ? 14.182 1.082 -10.036 1.00 78.56 166 SER A O 1
ATOM 1267 N N . ARG A 1 167 ? 14.382 0.414 -7.891 1.00 62.41 167 ARG A N 1
ATOM 1268 C CA . ARG A 1 167 ? 15.077 1.616 -7.422 1.00 62.41 167 ARG A CA 1
ATOM 1269 C C . ARG A 1 167 ? 16.553 1.524 -7.804 1.00 62.41 167 ARG A C 1
ATOM 1271 O O . ARG A 1 167 ? 17.175 0.489 -7.589 1.00 62.41 167 ARG A O 1
ATOM 1278 N N . GLY A 1 168 ? 17.110 2.602 -8.339 1.00 66.75 168 GLY A N 1
ATOM 1279 C CA . GLY A 1 168 ? 18.516 2.671 -8.723 1.00 66.75 168 GLY A CA 1
ATOM 1280 C C . GLY A 1 168 ? 18.735 3.611 -9.899 1.00 66.75 168 GLY A C 1
ATOM 1281 O O . GLY A 1 168 ? 17.814 4.308 -10.328 1.00 66.75 168 GLY A O 1
ATOM 1282 N N . ASN A 1 169 ? 19.962 3.624 -10.413 1.00 71.69 169 ASN A N 1
ATOM 1283 C CA . ASN A 1 169 ? 20.259 4.331 -11.651 1.00 71.69 169 ASN A CA 1
ATOM 1284 C C . ASN A 1 169 ? 19.513 3.651 -12.807 1.00 71.69 169 ASN A C 1
ATOM 1286 O O . ASN A 1 169 ? 19.439 2.423 -12.872 1.00 71.69 169 ASN A O 1
ATOM 1290 N N . GLY A 1 170 ? 18.941 4.456 -13.702 1.00 78.44 170 GLY A N 1
ATOM 1291 C CA . GLY A 1 170 ? 18.388 3.952 -14.954 1.00 78.44 170 GLY A CA 1
ATOM 1292 C C . GLY A 1 170 ? 19.474 3.308 -15.818 1.00 78.44 170 GLY A C 1
ATOM 1293 O O . GLY A 1 170 ? 20.667 3.529 -15.623 1.00 78.44 170 GLY A O 1
ATOM 1294 N N . THR A 1 171 ? 19.054 2.512 -16.790 1.00 86.81 171 THR A N 1
ATOM 1295 C CA . THR A 1 171 ? 19.943 1.972 -17.822 1.00 86.81 171 THR A CA 1
ATOM 1296 C C . THR A 1 171 ? 20.231 3.027 -18.888 1.00 86.81 171 THR A C 1
ATOM 1298 O O . THR A 1 171 ? 19.529 4.027 -19.001 1.00 86.81 171 THR A O 1
ATOM 1301 N N . GLU A 1 172 ? 21.189 2.770 -19.776 1.00 88.25 172 GLU A N 1
ATOM 1302 C CA . GLU A 1 172 ? 21.379 3.601 -20.974 1.00 88.25 172 GLU A CA 1
ATOM 1303 C C . GLU A 1 172 ? 20.370 3.309 -22.100 1.00 88.25 172 GLU A C 1
ATOM 1305 O O . GLU A 1 172 ? 20.402 3.940 -23.167 1.00 88.25 172 GLU A O 1
ATOM 1310 N N . VAL A 1 173 ? 19.440 2.377 -21.881 1.00 88.25 173 VAL A N 1
ATOM 1311 C CA . VAL A 1 173 ? 18.474 1.938 -22.887 1.00 88.25 173 VAL A CA 1
ATOM 1312 C C . VAL A 1 173 ? 17.318 2.922 -22.981 1.00 88.25 173 VAL A C 1
ATOM 1314 O O . VAL A 1 173 ? 16.610 3.181 -22.010 1.00 88.25 173 VAL A O 1
ATOM 1317 N N . ASP A 1 174 ? 17.112 3.459 -24.182 1.00 88.75 174 ASP A N 1
ATOM 1318 C CA . ASP A 1 174 ? 16.006 4.364 -24.474 1.00 88.75 174 ASP A CA 1
ATOM 1319 C C . ASP A 1 174 ? 14.661 3.618 -24.499 1.00 88.75 174 ASP A C 1
ATOM 1321 O O . ASP A 1 174 ? 14.533 2.521 -25.049 1.00 88.75 174 ASP A O 1
ATOM 1325 N N . SER A 1 175 ? 13.624 4.239 -23.950 1.00 87.75 175 SER A N 1
ATOM 1326 C CA . SER A 1 175 ? 12.278 3.684 -23.864 1.00 87.75 175 SER A CA 1
ATOM 1327 C C . SER A 1 175 ? 11.672 3.413 -25.246 1.00 87.75 175 SER A C 1
ATOM 1329 O O . SER A 1 175 ? 10.915 2.455 -25.412 1.00 87.75 175 SER A O 1
ATOM 1331 N N . LYS A 1 176 ? 12.051 4.175 -26.285 1.00 85.44 176 LYS A N 1
ATOM 1332 C CA . LYS A 1 176 ? 11.649 3.908 -27.677 1.00 85.44 176 LYS A CA 1
ATOM 1333 C C . LYS A 1 176 ? 12.355 2.688 -28.253 1.00 85.44 176 LYS A C 1
ATOM 1335 O O . LYS A 1 176 ? 11.749 1.988 -29.062 1.00 85.44 176 LYS A O 1
ATOM 1340 N N . PHE A 1 177 ? 13.604 2.429 -27.860 1.00 87.00 177 PHE A N 1
ATOM 1341 C CA . PHE A 1 177 ? 14.286 1.191 -28.235 1.00 87.00 177 PHE A CA 1
ATOM 1342 C C . PHE A 1 177 ? 13.606 -0.006 -27.563 1.00 87.00 177 PHE A C 1
ATOM 1344 O O . PHE A 1 177 ? 13.222 -0.958 -28.238 1.00 87.00 177 PHE A O 1
ATOM 1351 N N . PHE A 1 178 ? 13.338 0.086 -26.258 1.00 88.56 178 PHE A N 1
ATOM 1352 C CA . PHE A 1 178 ? 12.623 -0.961 -25.525 1.00 88.56 178 PHE A CA 1
ATOM 1353 C C . PHE A 1 178 ? 11.248 -1.284 -26.144 1.00 88.56 178 PHE A C 1
ATOM 1355 O O . PHE A 1 178 ? 10.866 -2.451 -26.249 1.00 88.56 178 PHE A O 1
ATOM 1362 N N . LYS A 1 179 ? 10.549 -0.269 -26.677 1.00 88.62 179 LYS A N 1
ATOM 1363 C CA . LYS A 1 179 ? 9.279 -0.425 -27.407 1.00 88.62 179 LYS A CA 1
ATOM 1364 C C . LYS A 1 179 ? 9.338 -1.355 -28.626 1.00 88.62 179 LYS A C 1
ATOM 1366 O O . LYS A 1 179 ? 8.312 -1.909 -29.013 1.00 88.62 179 LYS A O 1
ATOM 1371 N N . GLY A 1 180 ? 10.504 -1.532 -29.247 1.00 87.50 180 GLY A N 1
ATOM 1372 C CA . GLY A 1 180 ? 10.667 -2.454 -30.377 1.00 87.50 180 GLY A CA 1
ATOM 1373 C C . GLY A 1 180 ? 10.951 -3.907 -29.984 1.00 87.50 180 GLY A C 1
ATOM 1374 O O . GLY A 1 180 ? 11.014 -4.764 -30.863 1.00 87.50 180 GLY A O 1
ATOM 1375 N N . LEU A 1 181 ? 11.120 -4.208 -28.691 1.00 89.38 181 LEU A N 1
ATOM 1376 C CA . LEU A 1 181 ? 11.452 -5.556 -28.218 1.00 89.38 181 LEU A CA 1
ATOM 1377 C C . LEU A 1 181 ? 10.217 -6.354 -27.795 1.00 89.38 181 LEU A C 1
ATOM 1379 O O . LEU A 1 181 ? 9.982 -7.452 -28.302 1.00 89.38 181 LEU A O 1
ATOM 1383 N N . TRP A 1 182 ? 9.402 -5.795 -26.899 1.00 92.69 182 TRP A N 1
ATOM 1384 C CA . TRP A 1 182 ? 8.293 -6.519 -26.275 1.00 92.69 182 TRP A CA 1
ATOM 1385 C C . TRP A 1 182 ? 7.121 -6.915 -27.197 1.00 92.69 182 TRP A C 1
ATOM 1387 O O . TRP A 1 182 ? 6.437 -7.878 -26.847 1.00 92.69 182 TRP A O 1
ATOM 1397 N N . PRO A 1 183 ? 6.861 -6.309 -28.381 1.00 93.94 183 PRO A N 1
ATOM 1398 C CA . PRO A 1 183 ? 5.783 -6.792 -29.253 1.00 93.94 183 PRO A CA 1
ATOM 1399 C C . PRO A 1 183 ? 5.970 -8.247 -29.700 1.00 93.94 183 PRO A C 1
ATOM 1401 O O . PRO A 1 183 ? 4.997 -8.965 -29.909 1.00 93.94 183 PRO A O 1
ATOM 1404 N N . GLN A 1 184 ? 7.225 -8.685 -29.820 1.00 91.75 184 GLN A N 1
ATOM 1405 C CA . GLN A 1 184 ? 7.595 -10.048 -30.199 1.00 91.75 184 GLN A CA 1
ATOM 1406 C C . GLN A 1 184 ? 7.258 -11.032 -29.086 1.00 91.75 184 GLN A C 1
ATOM 1408 O O . GLN A 1 184 ? 6.654 -12.068 -29.330 1.00 91.75 184 GLN A O 1
ATOM 1413 N N . PHE A 1 185 ? 7.608 -10.656 -27.858 1.00 95.25 185 PHE A N 1
ATOM 1414 C CA . PHE A 1 185 ? 7.280 -11.408 -26.659 1.00 95.25 185 PHE A CA 1
ATOM 1415 C C . PHE A 1 185 ? 5.767 -11.546 -26.499 1.00 95.25 185 PHE A C 1
ATOM 1417 O O . PHE A 1 185 ? 5.257 -12.652 -26.353 1.00 95.25 185 PHE A O 1
ATOM 1424 N N . CYS A 1 186 ? 5.030 -10.442 -26.640 1.00 95.94 186 CYS A N 1
ATOM 1425 C CA . CYS A 1 186 ? 3.576 -10.452 -26.521 1.00 95.94 186 CYS A CA 1
ATOM 1426 C C . CYS A 1 186 ? 2.860 -11.286 -27.590 1.00 95.94 186 CYS A C 1
ATOM 1428 O O . CYS A 1 186 ? 1.752 -11.744 -27.332 1.00 95.94 186 CYS A O 1
ATOM 1430 N N . ALA A 1 187 ? 3.460 -11.498 -28.765 1.00 95.44 187 ALA A N 1
ATOM 1431 C CA . ALA A 1 187 ? 2.897 -12.386 -29.783 1.00 95.44 187 ALA A CA 1
ATOM 1432 C C . ALA A 1 187 ? 2.979 -13.874 -29.392 1.00 95.44 187 ALA A C 1
ATOM 1434 O O . ALA A 1 187 ? 2.284 -14.703 -29.976 1.00 95.44 187 ALA A O 1
ATOM 1435 N N . GLU A 1 188 ? 3.826 -14.212 -28.419 1.00 95.50 188 GLU A N 1
ATOM 1436 C CA . GLU A 1 188 ? 4.080 -15.585 -27.980 1.00 95.50 188 GLU A CA 1
ATOM 1437 C C . GLU A 1 188 ? 3.456 -15.917 -26.622 1.00 95.50 188 GLU A C 1
ATOM 1439 O O . GLU A 1 188 ? 3.320 -17.095 -26.287 1.00 95.50 188 GLU A O 1
ATOM 1444 N N . VAL A 1 189 ? 3.050 -14.903 -25.852 1.00 94.69 189 VAL A N 1
ATOM 1445 C CA . VAL A 1 189 ? 2.326 -15.087 -24.589 1.00 94.69 189 VAL A CA 1
ATOM 1446 C C . VAL A 1 189 ? 0.968 -15.734 -24.866 1.00 94.69 189 VAL A C 1
ATOM 1448 O O . VAL A 1 189 ? 0.162 -15.218 -25.641 1.00 94.69 189 VAL A O 1
ATOM 1451 N N . LYS A 1 190 ? 0.708 -16.862 -24.201 1.00 93.06 190 LYS A N 1
ATOM 1452 C CA . LYS A 1 190 ? -0.567 -17.586 -24.246 1.00 93.06 190 LYS A CA 1
ATOM 1453 C C . LYS A 1 190 ? -1.216 -17.577 -22.869 1.00 93.06 190 LYS A C 1
ATOM 1455 O O . LYS A 1 190 ? -0.530 -17.626 -21.850 1.00 93.06 190 LYS A O 1
ATOM 1460 N N . GLU A 1 191 ? -2.542 -17.531 -22.847 1.00 86.06 191 GLU A N 1
ATOM 1461 C CA . GLU A 1 191 ? -3.311 -17.535 -21.604 1.00 86.06 191 GLU A CA 1
ATOM 1462 C C . GLU A 1 191 ? -2.996 -18.784 -20.767 1.00 86.06 191 GLU A C 1
ATOM 1464 O O . GLU A 1 191 ? -2.948 -19.903 -21.282 1.00 86.06 191 GLU A O 1
ATOM 1469 N N . GLY A 1 192 ? -2.723 -18.577 -19.476 1.00 88.00 192 GLY A N 1
ATOM 1470 C CA . GLY A 1 192 ? -2.398 -19.651 -18.535 1.00 88.00 192 GLY A CA 1
ATOM 1471 C C . GLY A 1 192 ? -1.007 -20.277 -18.693 1.00 88.00 192 GLY A C 1
ATOM 1472 O O . GLY A 1 192 ? -0.708 -21.233 -17.980 1.00 88.00 192 GLY A O 1
ATOM 1473 N N . GLN A 1 193 ? -0.147 -19.774 -19.588 1.00 93.81 193 GLN A N 1
ATOM 1474 C CA . GLN A 1 193 ? 1.201 -20.314 -19.799 1.00 93.81 193 GLN A CA 1
ATOM 1475 C C . GLN A 1 193 ? 2.276 -19.288 -19.462 1.00 93.81 193 GLN A C 1
ATOM 1477 O O . GLN A 1 193 ? 2.351 -18.229 -20.084 1.00 93.81 193 GLN A O 1
ATOM 1482 N N . SER A 1 194 ? 3.142 -19.629 -18.508 1.00 94.69 194 SER A N 1
ATOM 1483 C CA . SER A 1 194 ? 4.329 -18.826 -18.228 1.00 94.69 194 SER A CA 1
ATOM 1484 C C . SER A 1 194 ? 5.302 -18.875 -19.407 1.00 94.69 194 SER A C 1
ATOM 1486 O O . SER A 1 194 ? 5.489 -19.922 -20.029 1.00 94.69 194 SER A O 1
ATOM 1488 N N . LEU A 1 195 ? 5.936 -17.745 -19.706 1.00 97.19 195 LEU A N 1
ATOM 1489 C CA . LEU A 1 195 ? 6.889 -17.602 -20.802 1.00 97.19 195 LEU A CA 1
ATOM 1490 C C . LEU A 1 195 ? 8.079 -16.776 -20.332 1.00 97.19 195 LEU A C 1
ATOM 1492 O O . LEU A 1 195 ? 7.894 -15.694 -19.790 1.00 97.19 195 LEU A O 1
ATOM 1496 N N . HIS A 1 196 ? 9.291 -17.242 -20.610 1.00 97.38 196 HIS A N 1
ATOM 1497 C CA . HIS A 1 196 ? 10.523 -16.498 -20.360 1.00 97.38 196 HIS A CA 1
ATOM 1498 C C . HIS A 1 196 ? 11.376 -16.477 -21.624 1.00 97.38 196 HIS A C 1
ATOM 1500 O O . HIS A 1 196 ? 11.584 -17.518 -22.252 1.00 97.38 196 HIS A O 1
ATOM 1506 N N . LYS A 1 197 ? 11.848 -15.293 -22.021 1.00 96.81 197 LYS A N 1
ATOM 1507 C CA . LYS A 1 197 ? 12.711 -15.109 -23.188 1.00 96.81 197 LYS A CA 1
ATOM 1508 C C . LYS A 1 197 ? 13.763 -14.047 -22.947 1.00 96.81 197 LYS A C 1
ATOM 1510 O O . LYS A 1 197 ? 13.486 -13.003 -22.373 1.00 96.81 197 LYS A O 1
ATOM 1515 N N . VAL A 1 198 ? 14.954 -14.291 -23.480 1.00 95.12 198 VAL A N 1
ATOM 1516 C CA . VAL A 1 198 ? 16.045 -13.318 -23.494 1.00 95.12 198 VAL A CA 1
ATOM 1517 C C . VAL A 1 198 ? 16.265 -12.859 -24.927 1.00 95.12 198 VAL A C 1
ATOM 1519 O O . VAL A 1 198 ? 16.600 -13.663 -25.793 1.00 95.12 198 VAL A O 1
ATOM 1522 N N . TYR A 1 199 ? 16.083 -11.565 -25.156 1.00 92.12 199 TYR A N 1
ATOM 1523 C CA . TYR A 1 199 ? 16.338 -10.895 -26.423 1.00 92.12 199 TYR A CA 1
ATOM 1524 C C . TYR A 1 199 ? 17.701 -10.208 -26.393 1.00 92.12 199 TYR A C 1
ATOM 1526 O O . TYR A 1 199 ? 18.203 -9.800 -25.342 1.00 92.12 199 TYR A O 1
ATOM 1534 N N . LYS A 1 200 ? 18.289 -10.055 -27.570 1.00 89.94 200 LYS A N 1
ATOM 1535 C CA . LYS A 1 200 ? 19.489 -9.267 -27.833 1.00 89.94 200 LYS A CA 1
ATOM 1536 C C . LYS A 1 200 ? 19.148 -8.139 -28.794 1.00 89.94 200 LYS A C 1
ATOM 1538 O O . LYS A 1 200 ? 18.067 -8.092 -29.378 1.00 89.94 200 LYS A O 1
ATOM 1543 N N . ASN A 1 201 ? 20.106 -7.248 -29.014 1.00 83.62 201 ASN A N 1
ATOM 1544 C CA . ASN A 1 201 ? 19.930 -6.158 -29.961 1.00 83.62 201 ASN A CA 1
ATOM 1545 C C . ASN A 1 201 ? 19.572 -6.628 -31.391 1.00 83.62 201 ASN A C 1
ATOM 1547 O O . ASN A 1 201 ? 18.758 -5.999 -32.062 1.00 83.62 201 ASN A O 1
ATOM 1551 N N . VAL A 1 202 ? 20.110 -7.769 -31.836 1.00 82.31 202 VAL A N 1
ATOM 1552 C CA . VAL A 1 202 ? 19.786 -8.365 -33.149 1.00 82.31 202 VAL A CA 1
ATOM 1553 C C . VAL A 1 202 ? 18.318 -8.773 -33.296 1.00 82.31 202 VAL A C 1
ATOM 1555 O O . VAL A 1 202 ? 17.829 -8.895 -34.417 1.00 82.31 202 VAL A O 1
ATOM 1558 N N . ASP A 1 203 ? 17.609 -8.954 -32.182 1.00 80.50 203 ASP A N 1
ATOM 1559 C CA . ASP A 1 203 ? 16.195 -9.312 -32.179 1.00 80.50 203 ASP A CA 1
ATOM 1560 C C . ASP A 1 203 ? 15.288 -8.078 -32.255 1.00 80.50 203 ASP A C 1
ATOM 1562 O O . ASP A 1 203 ? 14.077 -8.217 -32.395 1.00 80.50 203 ASP A O 1
ATOM 1566 N N . PHE A 1 204 ? 15.826 -6.859 -32.161 1.00 81.88 204 PHE A N 1
ATOM 1567 C CA . PHE A 1 204 ? 15.029 -5.637 -32.224 1.00 81.88 204 PHE A CA 1
ATOM 1568 C C . PHE A 1 204 ? 14.321 -5.492 -33.575 1.00 81.88 204 PHE A C 1
ATOM 1570 O O . PHE A 1 204 ? 14.944 -5.490 -34.640 1.00 81.88 204 PHE A O 1
ATOM 1577 N N . LYS A 1 205 ? 13.000 -5.279 -33.528 1.00 78.69 205 LYS A N 1
ATOM 1578 C CA . LYS A 1 205 ? 12.196 -4.942 -34.705 1.00 78.69 205 LYS A CA 1
ATOM 1579 C C . LYS A 1 205 ? 11.631 -3.534 -34.534 1.00 78.69 205 LYS A C 1
ATOM 1581 O O . LYS A 1 205 ? 10.814 -3.316 -33.637 1.00 78.69 205 LYS A O 1
ATOM 1586 N N . PRO A 1 206 ? 12.027 -2.562 -35.374 1.00 68.75 206 PRO A N 1
ATOM 1587 C CA . PRO A 1 206 ? 11.515 -1.209 -35.248 1.00 68.75 206 PRO A CA 1
ATOM 1588 C C . PRO A 1 206 ? 9.990 -1.211 -35.432 1.00 68.75 206 PRO A C 1
ATOM 1590 O O . PRO A 1 206 ? 9.492 -1.847 -36.368 1.00 68.75 206 PRO A O 1
ATOM 1593 N N . PRO A 1 207 ? 9.230 -0.503 -34.578 1.00 65.38 207 PRO A N 1
ATOM 1594 C CA . PRO A 1 207 ? 7.793 -0.378 -34.766 1.00 65.38 207 PRO A CA 1
ATOM 1595 C C . PRO A 1 207 ? 7.510 0.245 -36.142 1.00 65.38 207 PRO A C 1
ATOM 1597 O O . PRO A 1 207 ? 8.131 1.241 -36.518 1.00 65.38 207 PRO A O 1
ATOM 1600 N N . GLY A 1 208 ? 6.603 -0.376 -36.908 1.00 59.66 208 GLY A N 1
ATOM 1601 C CA . GLY A 1 208 ? 6.298 -0.014 -38.296 1.00 59.66 208 GLY A CA 1
ATOM 1602 C C . GLY A 1 208 ? 6.107 1.494 -38.483 1.00 59.66 208 GLY A C 1
ATOM 1603 O O . GLY A 1 208 ? 5.306 2.133 -37.801 1.00 59.66 208 GLY A O 1
ATOM 1604 N N . SER A 1 209 ? 6.893 2.080 -39.381 1.00 54.53 209 SER A N 1
ATOM 1605 C CA . SER A 1 209 ? 7.119 3.518 -39.464 1.00 54.53 209 SER A CA 1
ATOM 1606 C C . SER A 1 209 ? 6.014 4.266 -40.221 1.00 54.53 209 SER A C 1
ATOM 1608 O O . SER A 1 209 ? 5.793 4.068 -41.414 1.00 54.53 209 SER A O 1
ATOM 1610 N N . LYS A 1 210 ? 5.411 5.271 -39.574 1.00 50.88 210 LYS A N 1
ATOM 1611 C CA . LYS A 1 210 ? 5.130 6.530 -40.278 1.00 50.88 210 LYS A CA 1
ATOM 1612 C C . LYS A 1 210 ? 6.375 7.405 -40.126 1.00 50.88 210 LYS A C 1
ATOM 1614 O O . LYS A 1 210 ? 6.739 7.806 -39.028 1.00 50.88 210 LYS A O 1
ATOM 1619 N N . LYS A 1 211 ? 7.067 7.584 -41.255 1.00 49.91 211 LYS A N 1
ATOM 1620 C CA . LYS A 1 211 ? 8.278 8.382 -41.505 1.00 49.91 211 LYS A CA 1
ATOM 1621 C C . LYS A 1 211 ? 8.491 9.542 -40.515 1.00 49.91 211 LYS A C 1
ATOM 1623 O O . LYS A 1 211 ? 7.680 10.464 -40.517 1.00 49.91 211 LYS A O 1
ATOM 1628 N N . ARG A 1 212 ? 9.635 9.519 -39.806 1.00 48.94 212 ARG A N 1
ATOM 1629 C CA . ARG A 1 212 ? 10.485 10.647 -39.328 1.00 48.94 212 ARG A CA 1
ATOM 1630 C C . ARG A 1 212 ? 11.048 10.397 -37.919 1.00 48.94 212 ARG A C 1
ATOM 1632 O O . ARG A 1 212 ? 10.671 11.052 -36.959 1.00 48.94 212 ARG A O 1
ATOM 1639 N N . ALA A 1 213 ? 11.995 9.473 -37.816 1.00 44.59 213 ALA A N 1
ATOM 1640 C CA . ALA A 1 213 ? 13.120 9.561 -36.886 1.00 44.59 213 ALA A CA 1
ATOM 1641 C C . ALA A 1 213 ? 14.211 8.618 -37.418 1.00 44.59 213 ALA A C 1
ATOM 1643 O O . ALA A 1 213 ? 13.871 7.491 -37.793 1.00 44.59 213 ALA A O 1
ATOM 1644 N N . PRO A 1 214 ? 15.482 9.042 -37.515 1.00 44.47 214 PRO A N 1
ATOM 1645 C CA . PRO A 1 214 ? 16.576 8.108 -37.757 1.00 44.47 214 PRO A CA 1
ATOM 1646 C C . PRO A 1 214 ? 16.517 7.023 -36.672 1.00 44.47 214 PRO A C 1
ATOM 1648 O O . PRO A 1 214 ? 16.312 7.376 -35.506 1.00 44.47 214 PRO A O 1
ATOM 1651 N N . PRO A 1 215 ? 16.632 5.725 -37.006 1.00 50.31 215 PRO A N 1
ATOM 1652 C CA . PRO A 1 215 ? 16.697 4.699 -35.977 1.00 50.31 215 PRO A CA 1
ATOM 1653 C C . PRO A 1 215 ? 17.898 5.026 -35.089 1.00 50.31 215 PRO A C 1
ATOM 1655 O O . PRO A 1 215 ? 18.994 5.245 -35.607 1.00 50.31 215 PRO A O 1
ATOM 1658 N N . ALA A 1 216 ? 17.695 5.109 -33.770 1.00 52.56 216 ALA A N 1
ATOM 1659 C CA . ALA A 1 216 ? 18.814 5.126 -32.838 1.00 52.56 216 ALA A CA 1
ATOM 1660 C C . ALA A 1 216 ? 19.668 3.907 -33.195 1.00 52.56 216 ALA A C 1
ATOM 1662 O O . ALA A 1 216 ? 19.168 2.782 -33.168 1.00 52.56 216 ALA A O 1
ATOM 1663 N N . SER A 1 217 ? 20.887 4.133 -33.684 1.00 53.66 217 SER A N 1
ATOM 1664 C CA . SER A 1 217 ? 21.717 3.049 -34.190 1.00 53.66 217 SER A CA 1
ATOM 1665 C C . SER A 1 217 ? 21.895 2.028 -33.074 1.00 53.66 217 SER A C 1
ATOM 1667 O O . SER A 1 217 ? 22.440 2.344 -32.019 1.00 53.66 217 SER A O 1
ATOM 1669 N N . SER A 1 218 ? 21.422 0.815 -33.333 1.00 61.25 218 SER A N 1
ATOM 1670 C CA . SER A 1 218 ? 21.297 -0.292 -32.388 1.00 61.25 218 SER A CA 1
ATOM 1671 C C . SER A 1 218 ? 22.628 -0.710 -31.741 1.00 61.25 218 SER A C 1
ATOM 1673 O O . SER A 1 218 ? 22.632 -1.342 -30.695 1.00 61.25 218 SER A O 1
ATOM 1675 N N . LYS A 1 219 ? 23.761 -0.320 -32.346 1.00 74.62 219 LYS A N 1
ATOM 1676 C CA . LYS A 1 219 ? 25.114 -0.731 -31.948 1.00 74.62 219 LYS A CA 1
ATOM 1677 C C . LYS A 1 219 ? 25.462 -0.435 -30.492 1.00 74.62 219 LYS A C 1
ATOM 1679 O O . LYS A 1 219 ? 26.167 -1.210 -29.865 1.00 74.62 219 LYS A O 1
ATOM 1684 N N . GLN A 1 220 ? 24.950 0.662 -29.932 1.00 80.31 220 GLN A N 1
ATOM 1685 C CA . GLN A 1 220 ? 25.191 1.000 -28.522 1.00 80.31 220 GLN A CA 1
ATOM 1686 C C . GLN A 1 220 ? 24.578 -0.016 -27.538 1.00 80.31 220 GLN A C 1
ATOM 1688 O O . GLN A 1 220 ? 24.892 0.019 -26.353 1.00 80.31 220 GLN A O 1
ATOM 1693 N N . TYR A 1 221 ? 23.702 -0.902 -28.021 1.00 85.62 221 TYR A N 1
ATOM 1694 C CA . TYR A 1 221 ? 23.041 -1.934 -27.232 1.00 85.62 221 TYR A CA 1
ATOM 1695 C C . TYR A 1 221 ? 23.471 -3.355 -27.621 1.00 85.62 221 TYR A C 1
ATOM 1697 O O . TYR A 1 221 ? 22.860 -4.300 -27.131 1.00 85.62 221 TYR A O 1
ATOM 1705 N N . ASP A 1 222 ? 24.484 -3.532 -28.483 1.00 85.06 222 ASP A N 1
ATOM 1706 C CA . ASP A 1 222 ? 24.861 -4.850 -29.032 1.00 85.06 222 ASP A CA 1
ATOM 1707 C C . ASP A 1 222 ? 25.147 -5.895 -27.942 1.00 85.06 222 ASP A C 1
ATOM 1709 O O . ASP A 1 222 ? 24.749 -7.054 -28.080 1.00 85.06 222 ASP A O 1
ATOM 1713 N N . ASP A 1 223 ? 25.735 -5.461 -26.827 1.00 87.88 223 ASP A N 1
ATOM 1714 C CA . ASP A 1 223 ? 26.097 -6.333 -25.709 1.00 87.88 223 ASP A CA 1
ATOM 1715 C C . ASP A 1 223 ? 25.047 -6.383 -24.583 1.00 87.88 223 ASP A C 1
ATOM 1717 O O . ASP A 1 223 ? 25.221 -7.102 -23.596 1.00 87.88 223 ASP A O 1
ATOM 1721 N N . TYR A 1 224 ? 23.938 -5.650 -24.718 1.00 91.88 224 TYR A N 1
ATOM 1722 C CA . TYR A 1 224 ? 22.834 -5.722 -23.764 1.00 91.88 224 TYR A CA 1
ATOM 1723 C C . TYR A 1 224 ? 22.004 -6.990 -23.977 1.00 91.88 224 TYR A C 1
ATOM 1725 O O . TYR A 1 224 ? 21.778 -7.451 -25.102 1.00 91.88 224 TYR A O 1
ATOM 1733 N N . LYS A 1 225 ? 21.476 -7.521 -22.872 1.00 93.94 225 LYS A N 1
ATOM 1734 C CA . LYS A 1 225 ? 20.486 -8.605 -22.881 1.00 93.94 225 LYS A CA 1
ATOM 1735 C C . LYS A 1 225 ? 19.191 -8.120 -22.238 1.00 93.94 225 LYS A C 1
ATOM 1737 O O . LYS A 1 225 ? 19.210 -7.442 -21.214 1.00 93.94 225 LYS A O 1
ATOM 1742 N N . PHE A 1 226 ? 18.067 -8.504 -22.828 1.00 94.94 226 PHE A N 1
ATOM 1743 C CA . PHE A 1 226 ? 16.731 -8.075 -22.425 1.00 94.94 226 PHE A CA 1
ATOM 1744 C C . PHE A 1 226 ? 15.901 -9.303 -22.067 1.00 94.94 226 PHE A C 1
ATOM 1746 O O . PHE A 1 226 ? 15.393 -9.995 -22.946 1.00 94.94 226 PHE A O 1
ATOM 1753 N N . SER A 1 227 ? 15.798 -9.602 -20.779 1.00 96.75 227 SER A N 1
ATOM 1754 C CA . SER A 1 227 ? 14.983 -10.704 -20.272 1.00 96.75 227 SER A CA 1
ATOM 1755 C C . SER A 1 227 ? 13.542 -10.228 -20.114 1.00 96.75 227 SER A C 1
ATOM 1757 O O . SER A 1 227 ? 13.297 -9.257 -19.407 1.00 96.75 227 SER A O 1
ATOM 1759 N N . LEU A 1 228 ? 12.600 -10.877 -20.796 1.00 97.50 228 LEU A N 1
ATOM 1760 C CA . LEU A 1 228 ? 11.161 -10.650 -20.681 1.00 97.50 228 LEU A CA 1
ATOM 1761 C C . LEU A 1 228 ? 10.497 -11.926 -20.166 1.00 97.50 228 LEU A C 1
ATOM 1763 O O . LEU A 1 228 ? 10.743 -13.018 -20.684 1.00 97.50 228 LEU A O 1
ATOM 1767 N N . GLU A 1 229 ? 9.647 -11.785 -19.160 1.00 97.00 229 GLU A N 1
ATOM 1768 C CA . GLU A 1 229 ? 8.979 -12.900 -18.500 1.00 97.00 229 GLU A CA 1
ATOM 1769 C C . GLU A 1 229 ? 7.493 -12.603 -18.281 1.00 97.00 229 GLU A C 1
ATOM 1771 O O . GLU A 1 229 ? 7.086 -11.472 -18.019 1.00 97.00 229 GLU A O 1
ATOM 1776 N N . TYR A 1 230 ? 6.675 -13.642 -18.396 1.00 97.25 230 TYR A N 1
ATOM 1777 C CA . TYR A 1 230 ? 5.288 -13.672 -17.977 1.00 97.25 230 TYR A CA 1
ATOM 1778 C C . TYR A 1 230 ? 5.103 -14.869 -17.051 1.00 97.25 230 TYR A C 1
ATOM 1780 O O . TYR A 1 230 ? 5.357 -16.007 -17.444 1.00 97.25 230 TYR A O 1
ATOM 1788 N N . GLN A 1 231 ? 4.661 -14.604 -15.828 1.00 95.56 231 GLN A N 1
ATOM 1789 C CA . GLN A 1 231 ? 4.336 -15.611 -14.825 1.00 95.56 231 GLN A CA 1
ATOM 1790 C C . GLN A 1 231 ? 2.818 -15.751 -14.772 1.00 95.56 231 GLN A C 1
ATOM 1792 O O . GLN A 1 231 ? 2.138 -14.859 -14.263 1.00 95.56 231 GLN A O 1
ATOM 1797 N N . ALA A 1 232 ? 2.279 -16.836 -15.327 1.00 93.62 232 ALA A N 1
ATOM 1798 C CA . ALA A 1 232 ? 0.839 -17.060 -15.354 1.00 93.62 232 ALA A CA 1
ATOM 1799 C C . ALA A 1 232 ? 0.288 -17.328 -13.943 1.00 93.62 232 ALA A C 1
ATOM 1801 O O . ALA A 1 232 ? 0.910 -18.024 -13.139 1.00 93.62 232 ALA A O 1
ATOM 1802 N N . ALA A 1 233 ? -0.904 -16.806 -13.664 1.00 89.38 233 ALA A N 1
ATOM 1803 C CA . ALA A 1 233 ? -1.647 -17.048 -12.434 1.00 89.38 233 ALA A CA 1
ATOM 1804 C C . ALA A 1 233 ? -3.132 -17.308 -1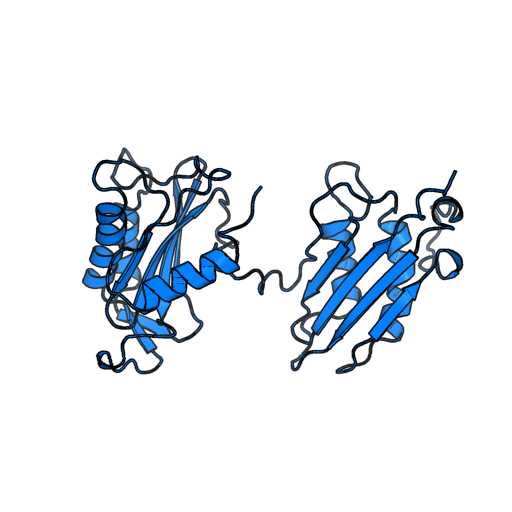2.749 1.00 89.38 233 ALA A C 1
ATOM 1806 O O . ALA A 1 233 ? -3.631 -16.857 -13.782 1.00 89.38 233 ALA A O 1
ATOM 1807 N N . PRO A 1 234 ? -3.870 -18.026 -11.881 1.00 83.81 234 PRO A N 1
ATOM 1808 C CA . PRO A 1 234 ? -5.311 -18.176 -12.047 1.00 83.81 234 PRO A CA 1
ATOM 1809 C C . PRO A 1 234 ? -6.016 -16.811 -12.047 1.00 83.81 234 PRO A C 1
ATOM 1811 O O . PRO A 1 234 ? -5.782 -16.000 -11.155 1.00 83.81 234 PRO A O 1
ATOM 1814 N N . GLY A 1 235 ? -6.904 -16.567 -13.013 1.00 84.81 235 GLY A N 1
ATOM 1815 C CA . GLY A 1 235 ? -7.704 -15.340 -13.085 1.00 84.81 235 GLY A CA 1
ATOM 1816 C C . GLY A 1 235 ? -7.896 -14.823 -14.509 1.00 84.81 235 GLY A C 1
ATOM 1817 O O . GLY A 1 235 ? -7.329 -15.353 -15.460 1.00 84.81 235 GLY A O 1
ATOM 1818 N N . THR A 1 236 ? -8.697 -13.767 -14.656 1.00 84.06 236 THR A N 1
ATOM 1819 C CA . THR A 1 236 ? -8.908 -13.073 -15.937 1.00 84.06 236 THR A CA 1
ATOM 1820 C C . THR A 1 236 ? -7.991 -11.859 -16.038 1.00 84.06 236 THR A C 1
ATOM 1822 O O . THR A 1 236 ? -7.889 -11.073 -15.092 1.00 84.06 236 THR A O 1
ATOM 1825 N N . CYS A 1 237 ? -7.330 -11.689 -17.186 1.00 82.25 237 CYS A N 1
ATOM 1826 C CA . CYS A 1 237 ? -6.413 -10.574 -17.395 1.00 82.25 237 CYS A CA 1
ATOM 1827 C C . CYS A 1 237 ? -7.176 -9.254 -17.472 1.00 82.25 237 CYS A C 1
ATOM 1829 O O . CYS A 1 237 ? -8.003 -9.067 -18.363 1.00 82.25 237 CYS A O 1
ATOM 1831 N N . GLN A 1 238 ? -6.865 -8.312 -16.582 1.00 83.69 238 GLN A N 1
ATOM 1832 C CA . GLN A 1 238 ? -7.408 -6.952 -16.673 1.00 83.69 238 GLN A CA 1
ATOM 1833 C C . GLN A 1 238 ? -6.703 -6.118 -17.745 1.00 83.69 238 GLN A C 1
ATOM 1835 O O . GLN A 1 238 ? -7.283 -5.176 -18.280 1.00 83.69 238 GLN A O 1
ATOM 1840 N N . GLN A 1 239 ? -5.453 -6.465 -18.059 1.00 86.12 239 GLN A N 1
ATOM 1841 C CA . GLN A 1 239 ? -4.670 -5.831 -19.108 1.00 86.12 239 GLN A CA 1
ATOM 1842 C C . GLN A 1 239 ? -3.966 -6.873 -19.973 1.00 86.12 239 GLN A C 1
ATOM 1844 O O . GLN A 1 239 ? -3.516 -7.915 -19.498 1.00 86.12 239 GLN A O 1
ATOM 1849 N N . SER A 1 240 ? -3.867 -6.568 -21.262 1.00 93.50 240 SER A N 1
ATOM 1850 C CA . SER A 1 240 ? -3.088 -7.353 -22.219 1.00 93.50 240 SER A CA 1
ATOM 1851 C C . SER A 1 240 ? -1.582 -7.176 -21.999 1.00 93.50 240 SER A C 1
ATOM 1853 O O . SER A 1 240 ? -1.143 -6.161 -21.460 1.00 93.50 240 SER A O 1
ATOM 1855 N N . CYS A 1 241 ? -0.776 -8.115 -22.511 1.00 95.69 241 CYS A N 1
ATOM 1856 C CA . CYS A 1 241 ? 0.688 -7.999 -22.525 1.00 95.69 241 CYS A CA 1
ATOM 1857 C C . CYS A 1 241 ? 1.153 -6.644 -23.080 1.00 95.69 241 CYS A C 1
ATOM 1859 O O . CYS A 1 241 ? 1.986 -5.969 -22.483 1.00 95.69 241 CYS A O 1
ATOM 1861 N N . LYS A 1 242 ? 0.547 -6.196 -24.187 1.00 94.88 242 LYS A N 1
ATOM 1862 C CA . LYS A 1 242 ? 0.863 -4.902 -24.796 1.00 94.88 242 LYS A CA 1
ATOM 1863 C C . LYS A 1 242 ? 0.624 -3.735 -23.832 1.00 94.88 242 LYS A C 1
ATOM 1865 O O . LYS A 1 242 ? 1.503 -2.895 -23.692 1.00 94.88 242 LYS A O 1
ATOM 1870 N N . GLN A 1 243 ? -0.536 -3.691 -23.180 1.00 91.19 243 GLN A N 1
ATOM 1871 C CA . GLN A 1 243 ? -0.870 -2.619 -22.234 1.00 91.19 243 GLN A CA 1
ATOM 1872 C C . GLN A 1 243 ? 0.076 -2.622 -21.030 1.00 91.19 243 GLN A C 1
ATOM 1874 O O . GLN A 1 243 ? 0.582 -1.568 -20.659 1.00 91.19 243 GLN A O 1
ATOM 1879 N N . ALA A 1 244 ? 0.396 -3.805 -20.497 1.00 93.12 244 ALA A N 1
ATOM 1880 C CA . ALA A 1 244 ? 1.339 -3.952 -19.392 1.00 93.12 244 ALA A CA 1
ATOM 1881 C C . ALA A 1 244 ? 2.729 -3.385 -19.735 1.00 93.12 244 ALA A C 1
ATOM 1883 O O . ALA A 1 244 ? 3.314 -2.641 -18.949 1.00 93.12 244 ALA A O 1
ATOM 1884 N N . PHE A 1 245 ? 3.260 -3.697 -20.922 1.00 94.00 245 PHE A N 1
ATOM 1885 C CA . PHE A 1 245 ? 4.565 -3.195 -21.361 1.00 94.00 245 PHE A CA 1
ATOM 1886 C C . PHE A 1 245 ? 4.560 -1.721 -21.779 1.00 94.00 245 PHE A C 1
ATOM 1888 O O . PHE A 1 245 ? 5.555 -1.035 -21.549 1.00 94.00 245 PHE A O 1
ATOM 1895 N N . GLU A 1 246 ? 3.470 -1.212 -22.360 1.00 90.75 246 GLU A N 1
ATOM 1896 C CA . GLU A 1 246 ? 3.310 0.225 -22.625 1.00 90.75 246 GLU A CA 1
ATOM 1897 C C . GLU A 1 246 ? 3.312 1.023 -21.319 1.00 90.75 246 GLU A C 1
ATOM 1899 O O . GLU A 1 246 ? 3.977 2.052 -21.223 1.00 90.75 246 GLU A O 1
ATOM 1904 N N . GLU A 1 247 ? 2.645 0.511 -20.291 1.00 89.06 247 GLU A N 1
ATOM 1905 C CA . GLU A 1 247 ? 2.609 1.147 -18.986 1.00 89.06 247 GLU A CA 1
ATOM 1906 C C . GLU A 1 247 ? 3.952 1.051 -18.252 1.00 89.06 247 GLU A C 1
ATOM 1908 O O . GLU A 1 247 ? 4.436 2.057 -17.741 1.00 89.06 247 GLU A O 1
ATOM 1913 N N . MET A 1 248 ? 4.615 -0.113 -18.260 1.00 90.56 248 MET A N 1
ATOM 1914 C CA . MET A 1 248 ? 5.984 -0.234 -17.739 1.00 90.56 248 MET A CA 1
ATOM 1915 C C . MET A 1 248 ? 6.960 0.687 -18.474 1.00 90.56 248 MET A C 1
ATOM 1917 O O . MET A 1 248 ? 7.859 1.245 -17.858 1.00 90.56 248 MET A O 1
ATOM 1921 N N . GLN A 1 249 ? 6.793 0.898 -19.781 1.00 88.50 249 GLN A N 1
ATOM 1922 C CA . GLN A 1 249 ? 7.589 1.880 -20.513 1.00 88.50 249 GLN A CA 1
ATOM 1923 C C . GLN A 1 249 ? 7.335 3.305 -19.996 1.00 88.50 249 GLN A C 1
ATOM 1925 O O . GLN A 1 249 ? 8.277 4.087 -19.867 1.00 88.50 249 GLN A O 1
ATOM 1930 N N . LEU A 1 250 ? 6.081 3.660 -19.711 1.00 84.25 250 LEU A N 1
ATOM 1931 C CA . LEU A 1 250 ? 5.723 4.986 -19.209 1.00 84.25 250 LEU A CA 1
ATOM 1932 C C . LEU A 1 250 ? 6.224 5.217 -17.782 1.00 84.25 250 LEU A C 1
ATOM 1934 O O . LEU A 1 250 ? 6.792 6.277 -17.517 1.00 84.25 250 LEU A O 1
ATOM 1938 N N . SER A 1 251 ? 6.037 4.247 -16.888 1.00 84.12 251 SER A N 1
ATOM 1939 C CA . SER A 1 251 ? 6.400 4.370 -15.477 1.00 84.12 251 SER A CA 1
ATOM 1940 C C . SER A 1 251 ? 7.896 4.162 -15.232 1.00 84.12 251 SER A C 1
ATOM 1942 O O . SER A 1 251 ? 8.484 4.870 -14.416 1.00 84.12 251 SER A O 1
ATOM 1944 N N . CYS A 1 252 ? 8.535 3.254 -15.976 1.00 85.75 252 CYS A N 1
ATOM 1945 C CA . CYS A 1 252 ? 9.949 2.916 -15.809 1.00 85.75 252 CYS A CA 1
ATOM 1946 C C . CYS A 1 252 ? 10.884 3.620 -16.793 1.00 85.75 252 CYS A C 1
ATOM 1948 O O . CYS A 1 252 ? 12.097 3.491 -16.647 1.00 85.75 252 CYS A O 1
ATOM 1950 N N . GLY A 1 253 ? 10.353 4.339 -17.785 1.00 80.69 253 GLY A N 1
ATOM 1951 C CA . GLY A 1 253 ? 11.131 5.011 -18.830 1.00 80.69 253 GLY A CA 1
ATOM 1952 C C . GLY A 1 253 ? 11.136 6.540 -18.776 1.00 80.69 253 GLY A C 1
ATOM 1953 O O . GLY A 1 253 ? 11.797 7.139 -19.619 1.00 80.69 253 GLY A O 1
ATOM 1954 N N . ASN A 1 254 ? 10.406 7.164 -17.837 1.00 67.81 254 ASN A N 1
ATOM 1955 C CA . ASN A 1 254 ? 10.216 8.622 -17.745 1.00 67.81 254 ASN A CA 1
ATOM 1956 C C . ASN A 1 254 ? 10.581 9.184 -16.359 1.00 67.81 254 ASN A C 1
ATOM 1958 O O . ASN A 1 254 ? 9.795 9.890 -15.722 1.00 67.81 254 ASN A O 1
ATOM 1962 N N . GLY A 1 255 ? 11.777 8.870 -15.863 1.00 53.62 255 GLY A N 1
ATOM 1963 C CA . GLY A 1 255 ? 12.288 9.414 -14.602 1.00 53.62 255 GLY A CA 1
ATOM 1964 C C . GLY A 1 255 ? 12.674 10.898 -14.700 1.00 53.62 255 GLY A C 1
ATOM 1965 O O . GLY A 1 255 ? 13.851 11.217 -14.587 1.00 53.62 255 GLY A O 1
ATOM 1966 N N . GLY A 1 256 ? 11.718 11.805 -14.926 1.00 47.81 256 GLY A N 1
ATOM 1967 C CA . GLY A 1 256 ? 11.919 13.264 -14.934 1.00 47.81 256 GLY A CA 1
ATOM 1968 C C . GLY A 1 256 ? 11.960 13.929 -16.318 1.00 47.81 256 GLY A C 1
ATOM 1969 O O . GLY A 1 256 ? 11.947 13.269 -17.357 1.00 47.81 256 GLY A O 1
ATOM 1970 N N . ILE A 1 257 ? 11.983 15.271 -16.326 1.00 35.31 257 ILE A N 1
ATOM 1971 C CA . ILE A 1 257 ? 11.978 16.110 -17.539 1.00 35.31 257 ILE A CA 1
ATOM 1972 C C . ILE A 1 257 ? 13.232 15.800 -18.373 1.00 35.31 257 ILE A C 1
ATOM 1974 O O . ILE A 1 257 ? 14.326 16.245 -18.045 1.00 35.31 257 ILE A O 1
ATOM 1978 N N . GLY A 1 258 ? 13.062 15.032 -19.452 1.00 52.38 258 GLY A N 1
ATOM 1979 C CA . GLY A 1 258 ? 14.120 14.709 -20.418 1.00 52.38 258 GLY A CA 1
ATOM 1980 C C . GLY A 1 258 ? 14.739 13.313 -20.299 1.00 52.38 258 GLY A C 1
ATOM 1981 O O . GLY A 1 258 ? 15.499 12.931 -21.185 1.00 52.38 258 GLY A O 1
ATOM 1982 N N . ASN A 1 259 ? 14.392 12.522 -19.279 1.00 59.38 259 ASN A N 1
ATOM 1983 C CA . ASN A 1 259 ? 14.925 11.167 -19.132 1.00 59.38 259 ASN A CA 1
ATOM 1984 C C . ASN A 1 259 ? 14.037 10.162 -19.861 1.00 59.38 259 ASN A C 1
ATOM 1986 O O . ASN A 1 259 ? 12.985 9.792 -19.358 1.00 59.38 259 ASN A O 1
ATOM 1990 N N . THR A 1 260 ? 14.482 9.709 -21.033 1.00 78.00 260 THR A N 1
ATOM 1991 C CA . THR A 1 260 ? 13.842 8.647 -21.829 1.00 78.00 260 THR A CA 1
ATOM 1992 C C . THR A 1 260 ? 14.404 7.259 -21.519 1.00 78.00 260 THR A C 1
ATOM 1994 O O . THR A 1 260 ? 14.244 6.336 -22.313 1.00 78.00 260 THR A O 1
ATOM 1997 N N . LYS A 1 261 ? 15.124 7.105 -20.408 1.00 88.94 261 LYS A N 1
ATOM 1998 C CA . LYS A 1 261 ? 15.898 5.909 -20.075 1.00 88.94 261 LYS A CA 1
ATOM 1999 C C . LYS A 1 261 ? 15.092 4.932 -19.224 1.00 88.94 261 LYS A C 1
ATOM 2001 O O . LYS A 1 261 ? 14.463 5.338 -18.252 1.00 88.94 261 LYS A O 1
ATOM 2006 N N . MET A 1 262 ? 15.146 3.650 -19.575 1.00 90.31 262 MET A N 1
ATOM 2007 C CA . MET A 1 262 ? 14.468 2.575 -18.847 1.00 90.31 262 MET A CA 1
ATOM 2008 C C . MET A 1 262 ? 15.218 2.205 -17.565 1.00 90.31 262 MET A C 1
ATOM 2010 O O . MET A 1 262 ? 16.440 2.075 -17.590 1.00 90.31 262 MET A O 1
ATOM 2014 N N . MET A 1 263 ? 14.507 1.947 -16.468 1.00 90.38 263 MET A N 1
ATOM 2015 C CA . MET A 1 263 ? 15.066 1.284 -15.278 1.00 90.38 263 MET A CA 1
ATOM 2016 C C . MET A 1 263 ? 15.516 -0.146 -15.594 1.00 90.38 263 MET A C 1
ATOM 2018 O O . MET A 1 263 ? 14.995 -0.745 -16.531 1.00 90.38 263 MET A O 1
ATOM 2022 N N . HIS A 1 264 ? 16.440 -0.704 -14.804 1.00 87.75 264 HIS A N 1
ATOM 2023 C CA . HIS A 1 264 ? 16.956 -2.065 -15.006 1.00 87.75 264 HIS A CA 1
ATOM 2024 C C . HIS A 1 264 ? 15.871 -3.133 -14.953 1.00 87.75 264 HIS A C 1
ATOM 2026 O O . HIS A 1 264 ? 15.845 -3.999 -15.816 1.00 87.75 264 HIS A O 1
ATOM 2032 N N . ILE A 1 265 ? 14.981 -3.072 -13.968 1.00 90.00 265 ILE A N 1
ATOM 2033 C CA . ILE A 1 265 ? 13.920 -4.062 -13.796 1.00 90.00 265 ILE A CA 1
ATOM 2034 C C . ILE A 1 265 ? 12.590 -3.330 -13.734 1.00 90.00 265 ILE A C 1
ATOM 2036 O O . ILE A 1 265 ? 12.477 -2.283 -13.092 1.00 90.00 265 ILE A O 1
ATOM 2040 N N . GLY A 1 266 ? 11.571 -3.902 -14.359 1.00 90.25 266 GLY A N 1
ATOM 2041 C CA . GLY A 1 266 ? 10.196 -3.478 -14.160 1.00 90.25 266 GLY A CA 1
ATOM 2042 C C . GLY A 1 266 ? 9.248 -4.659 -14.168 1.00 90.25 266 GLY A C 1
ATOM 2043 O O . GLY A 1 266 ? 9.539 -5.709 -14.733 1.00 90.25 266 GLY A O 1
ATOM 2044 N N . ASN A 1 267 ? 8.126 -4.509 -13.481 1.00 92.19 267 ASN A N 1
ATOM 2045 C CA . ASN A 1 267 ? 7.108 -5.534 -13.405 1.00 92.19 267 ASN A CA 1
ATOM 2046 C C . ASN A 1 267 ? 5.704 -4.945 -13.349 1.00 92.19 267 ASN A C 1
ATOM 2048 O O . ASN A 1 267 ? 5.504 -3.822 -12.897 1.00 92.19 267 ASN A O 1
ATOM 2052 N N . PHE A 1 268 ? 4.733 -5.722 -13.803 1.00 90.06 268 PHE A N 1
ATOM 2053 C CA . PHE A 1 268 ? 3.347 -5.314 -13.918 1.00 90.06 268 PHE A CA 1
ATOM 2054 C C . PHE A 1 268 ? 2.428 -6.493 -13.601 1.00 90.06 268 PHE A C 1
ATOM 2056 O O . PHE A 1 268 ? 2.563 -7.562 -14.198 1.00 90.06 268 PHE A O 1
ATOM 2063 N N . ASP A 1 269 ? 1.473 -6.292 -12.695 1.00 88.81 269 ASP A N 1
ATOM 2064 C CA . ASP A 1 269 ? 0.462 -7.290 -12.338 1.00 88.81 269 ASP A CA 1
ATOM 2065 C C . ASP A 1 269 ? -0.817 -7.096 -13.171 1.00 88.81 269 ASP A C 1
ATOM 2067 O O . ASP A 1 269 ? -1.515 -6.085 -13.065 1.00 88.81 269 ASP A O 1
ATOM 2071 N N . ALA A 1 270 ? -1.131 -8.086 -14.008 1.00 86.56 270 ALA A N 1
ATOM 2072 C CA . ALA A 1 270 ? -2.301 -8.096 -14.881 1.00 86.56 270 ALA A CA 1
ATOM 2073 C C . ALA A 1 270 ? -3.511 -8.839 -14.286 1.00 86.56 270 ALA A C 1
ATOM 2075 O O . ALA A 1 270 ? -4.478 -9.101 -15.004 1.00 86.56 270 ALA A O 1
ATOM 2076 N N . SER A 1 271 ? -3.487 -9.181 -12.993 1.00 84.38 271 SER A N 1
ATOM 2077 C CA . SER A 1 271 ? -4.444 -10.031 -12.258 1.00 84.38 271 SER A CA 1
ATOM 2078 C C . SER A 1 271 ? -4.489 -11.507 -12.679 1.00 84.38 271 SER A C 1
ATOM 2080 O O . SER A 1 271 ? -4.748 -12.360 -11.841 1.00 84.38 271 SER A O 1
ATOM 2082 N N . CYS A 1 272 ? -4.211 -11.831 -13.942 1.00 84.88 272 CYS A N 1
ATOM 2083 C CA . CYS A 1 272 ? -4.052 -13.205 -14.447 1.00 84.88 272 CYS A CA 1
ATOM 2084 C C . CYS A 1 272 ? -2.592 -13.678 -14.462 1.00 84.88 272 CYS A C 1
ATOM 2086 O O . CYS A 1 272 ? -2.245 -14.664 -15.110 1.00 84.88 272 CYS A O 1
ATOM 2088 N N . GLY A 1 273 ? -1.690 -12.902 -13.873 1.00 90.88 273 GLY A N 1
ATOM 2089 C CA . GLY A 1 273 ? -0.259 -13.140 -13.952 1.00 90.88 273 GLY A CA 1
ATOM 2090 C C . GLY A 1 273 ? 0.536 -11.848 -13.984 1.00 90.88 273 GLY A C 1
ATOM 2091 O O . GLY A 1 273 ? -0.021 -10.748 -13.971 1.00 90.88 273 GLY A O 1
ATOM 2092 N N . LYS A 1 274 ? 1.854 -11.999 -14.038 1.00 92.75 274 LYS A N 1
ATOM 2093 C CA . LYS A 1 274 ? 2.805 -10.906 -13.874 1.00 92.75 274 LYS A CA 1
ATOM 2094 C C . LYS A 1 274 ? 3.733 -10.813 -15.073 1.00 92.75 274 LYS A C 1
ATOM 2096 O O . LYS A 1 274 ? 4.376 -11.797 -15.421 1.00 92.75 274 LYS A O 1
ATOM 2101 N N . TYR A 1 275 ? 3.814 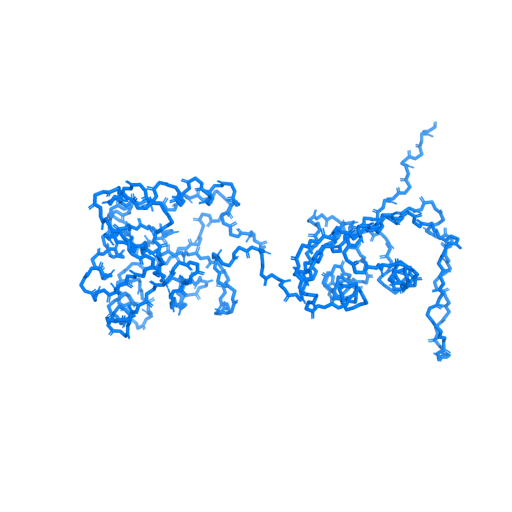-9.637 -15.682 1.00 95.75 275 TYR A N 1
ATOM 2102 C CA . TYR A 1 275 ? 4.812 -9.322 -16.700 1.00 95.75 275 TYR A CA 1
ATOM 2103 C C . TYR A 1 275 ? 6.037 -8.720 -16.028 1.00 95.75 275 TYR A C 1
ATOM 2105 O O . TYR A 1 275 ? 5.900 -7.882 -15.141 1.00 95.75 275 TYR A O 1
ATOM 2113 N N . ILE A 1 276 ? 7.224 -9.151 -16.430 1.00 94.62 276 ILE A N 1
ATOM 2114 C CA . ILE A 1 276 ? 8.493 -8.716 -15.854 1.00 94.62 276 ILE A CA 1
ATOM 2115 C C . ILE A 1 276 ? 9.462 -8.453 -17.000 1.00 94.62 276 ILE A C 1
ATOM 2117 O O . ILE A 1 276 ? 9.471 -9.169 -18.004 1.00 94.62 276 ILE A O 1
ATOM 2121 N N . TYR A 1 277 ? 10.280 -7.419 -16.853 1.00 96.12 277 TYR A N 1
ATOM 2122 C CA . TYR A 1 277 ? 11.437 -7.201 -17.698 1.00 96.12 277 TYR A CA 1
ATOM 2123 C C . TYR A 1 277 ? 12.687 -6.970 -16.857 1.00 96.12 277 TYR A C 1
ATOM 2125 O O . TYR A 1 277 ? 12.621 -6.390 -15.773 1.00 96.12 277 TYR A O 1
ATOM 2133 N N . GLU A 1 278 ? 13.829 -7.361 -17.408 1.00 94.50 278 GLU A N 1
ATOM 2134 C CA . GLU A 1 278 ? 15.153 -7.052 -16.892 1.00 94.50 278 GLU A CA 1
ATOM 2135 C C . GLU A 1 278 ? 16.096 -6.681 -18.047 1.00 94.50 278 GLU A C 1
ATOM 2137 O O . GLU A 1 278 ? 16.209 -7.387 -19.053 1.00 94.50 278 GLU A O 1
ATOM 2142 N N . ILE A 1 279 ? 16.772 -5.545 -17.897 1.00 93.19 279 ILE A N 1
ATOM 2143 C CA . ILE A 1 279 ? 17.782 -5.010 -18.804 1.00 93.19 279 ILE A CA 1
ATOM 2144 C C . ILE A 1 279 ? 19.146 -5.244 -18.162 1.00 93.19 279 ILE A C 1
ATOM 2146 O O . ILE A 1 279 ? 19.556 -4.531 -17.239 1.00 93.19 279 ILE A O 1
ATOM 2150 N N . MET A 1 280 ? 19.857 -6.238 -18.682 1.00 92.31 280 MET A N 1
ATOM 2151 C CA . MET A 1 280 ? 21.203 -6.578 -18.249 1.00 92.31 280 MET A CA 1
ATOM 2152 C C . MET A 1 280 ? 22.214 -5.782 -19.083 1.00 92.31 280 MET A C 1
ATOM 2154 O O . MET A 1 280 ? 22.228 -5.933 -20.313 1.00 92.31 280 MET A O 1
ATOM 2158 N N . PRO A 1 281 ? 23.048 -4.935 -18.452 1.00 89.44 281 PRO A N 1
ATOM 2159 C CA . PRO A 1 281 ? 24.152 -4.290 -19.147 1.00 89.44 281 PRO A CA 1
ATOM 2160 C C . PRO A 1 281 ? 25.192 -5.331 -19.598 1.00 89.44 281 PRO A C 1
ATOM 2162 O O . PRO A 1 281 ? 25.191 -6.457 -19.087 1.00 89.44 281 PRO A O 1
ATOM 2165 N N . PRO A 1 282 ? 26.093 -4.970 -20.531 1.00 86.81 282 PRO A N 1
ATOM 2166 C CA . PRO A 1 282 ? 27.275 -5.776 -20.814 1.00 86.81 282 PRO A CA 1
ATOM 2167 C C . PRO A 1 282 ? 28.015 -6.131 -19.526 1.00 86.81 282 PRO A C 1
ATOM 2169 O O . PRO A 1 282 ? 28.117 -5.306 -18.612 1.00 86.81 282 PRO A O 1
ATOM 2172 N N . GLU A 1 283 ? 28.565 -7.344 -19.466 1.00 81.25 283 GLU A N 1
ATOM 2173 C CA . GLU A 1 283 ? 29.506 -7.685 -18.402 1.00 81.25 283 GLU A CA 1
ATOM 2174 C C . GLU A 1 283 ? 30.654 -6.663 -18.431 1.00 81.25 283 GLU A C 1
ATOM 2176 O O . GLU A 1 283 ? 31.178 -6.387 -19.517 1.00 81.25 283 GLU A O 1
ATOM 2181 N N . PRO A 1 284 ? 31.042 -6.070 -17.283 1.00 71.69 284 PRO A N 1
ATOM 2182 C CA . PRO A 1 284 ? 32.205 -5.199 -17.236 1.00 71.69 284 PRO A CA 1
ATOM 2183 C C . PRO A 1 284 ? 33.371 -5.998 -17.800 1.00 71.69 284 PRO A C 1
ATOM 2185 O O . PRO A 1 284 ? 33.656 -7.083 -17.286 1.00 71.69 284 PRO A O 1
ATOM 2188 N N . GLY A 1 285 ? 33.974 -5.511 -18.888 1.00 57.31 285 GLY A N 1
ATOM 2189 C CA . GLY A 1 285 ? 35.042 -6.230 -19.568 1.00 57.31 285 GLY A CA 1
ATOM 2190 C C . GLY A 1 285 ? 36.046 -6.716 -18.533 1.00 57.31 285 GLY A C 1
ATOM 2191 O O . GLY A 1 285 ? 36.569 -5.910 -17.759 1.00 57.31 285 GLY A O 1
ATOM 2192 N N . ARG A 1 286 ? 36.270 -8.037 -18.467 1.00 43.56 286 ARG A N 1
ATOM 2193 C CA . ARG A 1 286 ? 37.476 -8.521 -17.797 1.00 43.56 286 ARG A CA 1
ATOM 2194 C C . ARG A 1 286 ? 38.636 -7.806 -18.495 1.00 43.56 286 ARG A C 1
ATOM 2196 O O . ARG A 1 286 ? 38.680 -7.884 -19.724 1.00 43.56 286 ARG A O 1
ATOM 2203 N N . PRO A 1 287 ? 39.466 -7.062 -17.749 1.00 43.84 287 PRO A N 1
ATOM 2204 C CA . PRO A 1 287 ? 40.592 -6.343 -18.326 1.00 43.84 287 PRO A CA 1
ATOM 2205 C C . PRO A 1 287 ? 41.522 -7.279 -19.101 1.00 43.84 287 PRO A C 1
ATOM 2207 O O . PRO A 1 287 ? 41.583 -8.483 -18.750 1.00 43.84 287 PRO A O 1
#

Secondary structure (DSSP, 8-state):
---SS-HHHHHHHHHHHHH-SS-EEPP--TTTTT--EESS--TTS--HHHHHHHHHHHSTT-EEETT-EEEEEEEETTEEEEEEEEE-SS--GGG---SEEEPPHHHHHHHHHHHHHHHSTT-SEESEEEEEETTEEEEEEEES---TTS-TTS-STT-TTS-EE-SSPPPS-BHHHHTTTHHHHHTT--TT--EEEEEEGGG--PPPP-S------GGGGTT-EEEEEEEE-SS--SS-HHHHHHHHHHHHS--STT--BPPSEEEEE-SSEEEEEEEEPPPPPP-

pLDDT: mean 82.65, std 16.53, range [29.77, 98.5]

Mean predicted aligned error: 13.75 Å

Radius of gyration: 23.83 Å; Cα contacts (8 Å, |Δi|>4): 572; chains: 1; bounding box: 64×46×68 Å

Organism: NCBI:txid256645